Protein AF-A0A3A3HJC3-F1 (afdb_monomer_lite)

pLDDT: mean 83.66, std 11.56, range [50.66, 96.69]

Sequence (234 aa):
MRADAVLQACSNVISIAIGIFLGLALADISAGERDLWEWQTLIAGILAVAAAGITVFQMQRIDARQHERHGEVMALNLRADRLRIQRATVPAASDFRKWSQEMTARLKLYQDEKSDPDVFKPSFETMGNLSDKAGQINTLLLGKGLKAAEDLYGPELTQRLAEARSGWVNLNEQLNAAKSYLNVSGISSSDAEHAMDGCVLSIRPLIPLADIIAGALEALATEYRRTVGNPFAD

Secondary structure (DSSP, 8-state):
-HHHHHHHHHHHHHHHHHHHHHHHHHHHTT---THHHHHHHHHHHHHHHHHHHHHHHHHHHHHHHHHHHHHHHHHHHHHHHHHHHHHHHHHHHHHHHHHHHHHHHHHHHHHHHHH-TTS-SS-HHHHHHHHHHHHHHHHHHT-HHHHTTGGGS-HHHHHHHHHHHHHHHHHHHHHHHHHHHHHSTT--HHHHHHHHHHHHHHHTTHHHHHHHHHHHHHHHHHHHHHHHH-TT--

Radius of gyration: 36.91 Å; chains: 1; bounding box: 73×32×113 Å

Foldseek 3Di:
DVVVVVVVVVVVVVVVVVVVLVVVVVVVVVDPDDPVVVVNVVVVVVVVVVVVVVVVVVVVVVVVVVVVVVVVVVLVVLVVLLVLLCQQQVVLLVLLLVLLVVVVVLLVVQVVLVVDPPRQHCDPVSLVVVLVSLVVNLCSLPPPSNVSNLVVDDPVLNVLSVVLNVLSVVLNVLSVVLVVLVPDPPRDSVVNRVSVVVSSVSVVVNSVSSNVSSVSSVVSSVVSVVCSVCVPPD

Structure (mmCIF, N/CA/C/O backbone):
data_AF-A0A3A3HJC3-F1
#
_entry.id   AF-A0A3A3HJC3-F1
#
loop_
_atom_site.group_PDB
_atom_site.id
_atom_site.type_symbol
_atom_site.label_atom_id
_atom_site.label_alt_id
_atom_site.label_comp_id
_atom_site.label_asym_id
_atom_site.label_entity_id
_atom_site.label_seq_id
_atom_site.pdbx_PDB_ins_code
_atom_site.Cartn_x
_atom_site.Cartn_y
_atom_site.Cartn_z
_atom_site.occupancy
_atom_site.B_iso_or_equiv
_atom_site.auth_seq_id
_atom_site.auth_comp_id
_atom_site.auth_asym_id
_atom_site.auth_atom_id
_atom_site.pdbx_PDB_model_num
ATOM 1 N N . MET A 1 1 ? 5.031 6.855 -41.767 1.00 56.47 1 MET A N 1
ATOM 2 C CA . MET A 1 1 ? 5.030 7.414 -43.140 1.00 56.47 1 MET A CA 1
ATOM 3 C C . MET A 1 1 ? 6.419 7.565 -43.753 1.00 56.47 1 MET A C 1
ATOM 5 O O . MET A 1 1 ? 6.657 6.896 -44.742 1.00 56.47 1 MET A O 1
ATOM 9 N N . ARG A 1 2 ? 7.363 8.377 -43.237 1.00 60.75 2 ARG A N 1
ATOM 10 C CA . ARG A 1 2 ? 8.705 8.466 -43.875 1.00 60.75 2 ARG A CA 1
ATOM 11 C C . ARG A 1 2 ? 9.574 7.207 -43.708 1.00 60.75 2 ARG A C 1
ATOM 13 O O . ARG A 1 2 ? 10.366 6.917 -44.592 1.00 60.75 2 ARG A O 1
ATOM 20 N N . ALA A 1 3 ? 9.425 6.459 -42.612 1.00 59.53 3 ALA A N 1
ATOM 21 C CA . ALA A 1 3 ? 10.203 5.237 -42.372 1.00 59.53 3 ALA A CA 1
ATOM 22 C C . ALA A 1 3 ? 9.827 4.092 -43.332 1.00 59.53 3 ALA A C 1
ATOM 24 O O . ALA A 1 3 ? 10.707 3.399 -43.833 1.00 59.53 3 ALA A O 1
ATOM 25 N N . ASP A 1 4 ? 8.537 3.961 -43.645 1.00 69.31 4 ASP A N 1
ATOM 26 C CA . ASP A 1 4 ? 8.002 2.894 -44.500 1.00 69.31 4 ASP A CA 1
ATOM 27 C C . ASP A 1 4 ? 8.445 3.075 -45.960 1.00 69.31 4 ASP A C 1
ATOM 29 O O . ASP A 1 4 ? 8.869 2.125 -46.612 1.00 69.31 4 ASP A O 1
ATOM 33 N N . ALA A 1 5 ? 8.470 4.324 -46.439 1.00 74.25 5 ALA A N 1
ATOM 34 C CA . ALA A 1 5 ? 8.961 4.667 -47.773 1.00 74.25 5 ALA A CA 1
ATOM 35 C C . ALA A 1 5 ? 10.464 4.378 -47.952 1.00 74.25 5 ALA A C 1
ATOM 37 O O . ALA A 1 5 ? 10.893 3.958 -49.025 1.00 74.25 5 ALA A O 1
ATOM 38 N N . VAL A 1 6 ? 11.270 4.569 -46.899 1.00 69.75 6 VAL A N 1
ATOM 39 C CA . VAL A 1 6 ? 12.714 4.278 -46.933 1.00 69.75 6 VAL A CA 1
ATOM 40 C C . VAL A 1 6 ? 12.968 2.770 -46.940 1.00 69.75 6 VAL A C 1
ATOM 42 O O . VAL A 1 6 ? 13.792 2.301 -47.718 1.00 69.75 6 VAL A O 1
ATOM 45 N N . LEU A 1 7 ? 12.228 1.999 -46.139 1.00 69.00 7 LEU A N 1
ATOM 46 C CA . LEU A 1 7 ? 12.302 0.533 -46.138 1.00 69.00 7 LEU A CA 1
ATOM 47 C C . LEU A 1 7 ? 11.913 -0.062 -47.497 1.00 69.00 7 LEU A C 1
ATOM 49 O O . LEU A 1 7 ? 12.604 -0.945 -48.006 1.00 69.00 7 LEU A O 1
ATOM 53 N N . GLN A 1 8 ? 10.857 0.466 -48.115 1.00 75.25 8 GLN A N 1
ATOM 54 C CA . GLN A 1 8 ? 10.404 0.031 -49.434 1.00 75.25 8 GLN A CA 1
ATOM 55 C C . GLN A 1 8 ? 11.415 0.396 -50.534 1.00 75.25 8 GLN A C 1
ATOM 57 O O . GLN A 1 8 ? 11.699 -0.422 -51.406 1.00 75.25 8 GLN A O 1
ATOM 62 N N . ALA A 1 9 ? 12.042 1.574 -50.448 1.00 73.88 9 ALA A N 1
ATOM 63 C CA . ALA A 1 9 ? 13.129 1.956 -51.347 1.00 73.88 9 ALA A CA 1
ATOM 64 C C . ALA A 1 9 ? 14.357 1.037 -51.197 1.00 73.88 9 ALA A C 1
ATOM 66 O O . ALA 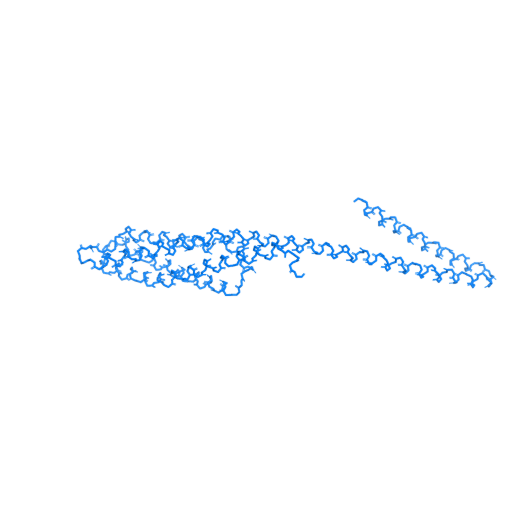A 1 9 ? 14.903 0.586 -52.201 1.00 73.88 9 ALA A O 1
ATOM 67 N N . CYS A 1 10 ? 14.760 0.694 -49.968 1.00 72.62 10 CYS A N 1
ATOM 68 C CA . CYS A 1 10 ? 15.871 -0.230 -49.725 1.00 72.62 10 CYS A CA 1
ATOM 69 C C . CYS A 1 10 ? 15.579 -1.648 -50.243 1.00 72.62 10 CYS A C 1
ATOM 71 O O . CYS A 1 10 ? 16.443 -2.248 -50.879 1.00 72.62 10 CYS A O 1
ATOM 73 N N . SER A 1 11 ? 14.366 -2.167 -50.031 1.00 77.81 11 SER A N 1
ATOM 74 C CA . SER A 1 11 ? 13.953 -3.483 -50.543 1.00 77.81 11 SER A CA 1
ATOM 75 C C . SER A 1 11 ? 13.968 -3.539 -52.076 1.00 77.81 11 SER A C 1
ATOM 77 O O . SER A 1 11 ? 14.470 -4.507 -52.654 1.00 77.81 11 SER A O 1
ATOM 79 N N . ASN A 1 12 ? 13.515 -2.470 -52.738 1.00 77.81 12 ASN A N 1
ATOM 80 C CA . ASN A 1 12 ? 13.563 -2.360 -54.195 1.00 77.81 12 ASN A CA 1
ATOM 81 C C . ASN A 1 12 ? 15.008 -2.323 -54.713 1.00 77.81 12 ASN A C 1
ATOM 83 O O . ASN A 1 12 ? 15.326 -3.025 -55.668 1.00 77.81 12 ASN A O 1
ATOM 87 N N . VAL A 1 13 ? 15.900 -1.570 -54.060 1.00 78.38 13 VAL A N 1
ATOM 88 C CA . VAL A 1 13 ? 17.321 -1.502 -54.445 1.00 78.38 13 VAL A CA 1
ATOM 89 C C . VAL A 1 13 ? 18.009 -2.860 -54.288 1.00 78.38 13 VAL A C 1
ATOM 91 O O . VAL A 1 13 ? 18.735 -3.272 -55.188 1.00 78.38 13 VAL A O 1
ATOM 94 N N . ILE A 1 14 ? 17.744 -3.589 -53.199 1.00 78.88 14 ILE A N 1
ATOM 95 C CA . ILE A 1 14 ? 18.306 -4.932 -52.981 1.00 78.88 14 ILE A CA 1
ATOM 96 C C . ILE A 1 14 ? 17.787 -5.917 -54.037 1.00 78.88 14 ILE A C 1
ATOM 98 O O . ILE A 1 14 ? 18.571 -6.670 -54.607 1.00 78.88 14 ILE A O 1
ATOM 102 N N . SER A 1 15 ? 16.490 -5.880 -54.351 1.00 74.94 15 SER A N 1
ATOM 103 C CA . SER A 1 15 ? 15.885 -6.768 -55.356 1.00 74.94 15 SER A CA 1
ATOM 104 C C . SER A 1 15 ? 16.426 -6.496 -56.763 1.00 74.94 15 SER A C 1
ATOM 106 O O . SER A 1 15 ? 16.713 -7.432 -57.506 1.00 74.94 15 SER A O 1
ATOM 108 N N . ILE A 1 16 ? 16.627 -5.220 -57.110 1.00 76.56 16 ILE A N 1
ATOM 109 C CA . ILE A 1 16 ? 17.250 -4.811 -58.375 1.00 76.56 16 ILE A CA 1
ATOM 110 C C . ILE A 1 16 ? 18.709 -5.268 -58.420 1.00 76.56 16 ILE A C 1
ATOM 112 O O . ILE A 1 16 ? 19.130 -5.830 -59.426 1.00 76.56 16 ILE A O 1
ATOM 116 N N . ALA A 1 17 ? 19.469 -5.088 -57.336 1.00 77.19 17 ALA A N 1
ATOM 117 C CA . ALA A 1 17 ? 20.854 -5.540 -57.269 1.00 77.19 17 ALA A CA 1
ATOM 118 C C . ALA A 1 17 ? 20.954 -7.061 -57.465 1.00 77.19 17 ALA A C 1
ATOM 120 O O . ALA A 1 17 ? 21.700 -7.509 -58.332 1.00 77.19 17 ALA A O 1
ATOM 121 N N . ILE A 1 18 ? 20.150 -7.849 -56.740 1.00 81.00 18 ILE A N 1
ATOM 122 C CA . ILE A 1 18 ? 20.095 -9.313 -56.892 1.00 81.00 18 ILE A CA 1
ATOM 123 C C . ILE A 1 18 ? 19.711 -9.698 -58.326 1.00 81.00 18 ILE A C 1
ATOM 125 O O . ILE A 1 18 ? 20.346 -10.575 -58.904 1.00 81.00 18 ILE A O 1
ATOM 129 N N . GLY A 1 19 ? 18.719 -9.028 -58.922 1.00 76.00 19 GLY A N 1
ATOM 130 C CA . GLY A 1 19 ? 18.299 -9.273 -60.303 1.00 76.00 19 GLY A CA 1
ATOM 131 C C . GLY A 1 19 ? 19.396 -8.987 -61.332 1.00 76.00 19 GLY A C 1
ATOM 132 O O . GLY A 1 19 ? 19.581 -9.775 -62.256 1.00 76.00 19 GLY A O 1
ATOM 133 N N . ILE A 1 20 ? 20.165 -7.909 -61.152 1.00 75.75 20 ILE A N 1
ATOM 134 C CA . ILE A 1 20 ? 21.305 -7.565 -62.017 1.00 75.75 20 ILE A CA 1
ATOM 135 C C . ILE A 1 20 ? 22.423 -8.602 -61.869 1.00 75.75 20 ILE A C 1
ATOM 137 O O . ILE A 1 20 ? 22.947 -9.070 -62.876 1.00 75.75 20 ILE A O 1
ATOM 141 N N . PHE A 1 21 ? 22.755 -9.014 -60.642 1.00 73.75 21 PHE A N 1
ATOM 142 C CA . PHE A 1 21 ? 23.770 -10.045 -60.407 1.00 73.75 21 PHE A CA 1
ATOM 143 C C . PHE A 1 21 ? 23.373 -11.404 -60.979 1.00 73.75 21 PHE A C 1
ATOM 145 O O . PHE A 1 21 ? 24.193 -12.059 -61.615 1.00 73.75 21 PHE A O 1
ATOM 152 N N . LEU A 1 22 ? 22.117 -11.816 -60.790 1.00 74.31 22 LEU A N 1
ATOM 153 C CA . LEU A 1 22 ? 21.605 -13.070 -61.333 1.00 74.31 22 LEU A CA 1
ATOM 154 C C . LEU A 1 22 ? 21.540 -13.024 -62.866 1.00 74.31 22 LEU A C 1
ATOM 156 O O . LEU A 1 22 ? 21.890 -13.997 -63.523 1.00 74.31 22 LEU A O 1
ATOM 160 N N . GLY A 1 23 ? 21.135 -11.885 -63.436 1.00 71.19 23 GLY A N 1
ATOM 161 C CA . GLY A 1 23 ? 21.093 -11.666 -64.880 1.00 71.19 23 GLY A CA 1
ATOM 162 C C . GLY A 1 23 ? 22.478 -11.705 -65.524 1.00 71.19 23 GLY A C 1
ATOM 163 O O . GLY A 1 23 ? 22.645 -12.354 -66.551 1.00 71.19 23 GLY A O 1
ATOM 164 N N . LEU A 1 24 ? 23.480 -11.082 -64.898 1.00 67.25 24 LEU A N 1
ATOM 165 C CA . LEU A 1 24 ? 24.871 -11.144 -65.353 1.00 67.25 24 LEU A CA 1
ATOM 166 C C . LEU A 1 24 ? 25.447 -12.559 -65.215 1.00 67.25 24 LEU A C 1
ATOM 168 O O . LEU A 1 24 ? 26.036 -13.057 -66.167 1.00 67.25 24 LEU A O 1
ATOM 172 N N . ALA A 1 25 ? 25.196 -13.244 -64.094 1.00 66.75 25 ALA A N 1
ATOM 173 C CA . ALA A 1 25 ? 25.640 -14.624 -63.890 1.00 66.75 25 ALA A CA 1
ATOM 174 C C . ALA A 1 25 ? 25.013 -15.611 -64.894 1.00 66.75 25 ALA A C 1
ATOM 176 O O . ALA A 1 25 ? 25.674 -16.548 -65.332 1.00 66.75 25 ALA A O 1
ATOM 177 N N . LEU A 1 26 ? 23.746 -15.410 -65.277 1.00 65.56 26 LEU A N 1
ATOM 178 C CA . LEU A 1 26 ? 23.061 -16.243 -66.273 1.00 65.56 26 LEU A CA 1
ATOM 179 C C . LEU A 1 26 ? 23.456 -15.897 -67.715 1.00 65.56 26 LEU A C 1
ATOM 181 O O . LEU A 1 26 ? 23.517 -16.797 -68.550 1.00 65.56 26 LEU A O 1
ATOM 185 N N . ALA A 1 27 ? 23.734 -14.625 -68.018 1.00 62.03 27 ALA A N 1
ATOM 186 C CA . ALA A 1 27 ? 24.219 -14.205 -69.333 1.00 62.03 27 ALA A CA 1
ATOM 187 C C . ALA A 1 27 ? 25.627 -14.758 -69.629 1.00 62.03 27 ALA A C 1
ATOM 189 O O . ALA A 1 27 ? 25.910 -15.133 -70.767 1.00 62.03 27 ALA A O 1
ATOM 190 N N . ASP A 1 28 ? 26.472 -14.894 -68.606 1.00 53.34 28 ASP A N 1
ATOM 191 C CA . ASP A 1 28 ? 27.848 -15.401 -68.707 1.00 53.34 28 ASP A CA 1
ATOM 192 C C . ASP A 1 28 ? 27.920 -16.906 -69.045 1.00 53.34 28 ASP A C 1
ATOM 194 O O . ASP A 1 28 ? 28.799 -17.338 -69.784 1.00 53.34 28 ASP A O 1
ATOM 198 N N . ILE A 1 29 ? 26.922 -17.708 -68.637 1.00 56.47 29 ILE A N 1
ATOM 199 C CA . ILE A 1 29 ? 26.811 -19.134 -69.027 1.00 56.47 29 ILE A CA 1
ATOM 200 C C . ILE A 1 29 ? 26.689 -19.299 -70.560 1.00 56.47 29 ILE A C 1
ATOM 202 O O . ILE A 1 29 ? 26.951 -20.379 -71.093 1.00 56.47 29 ILE A O 1
ATOM 206 N N . SER A 1 30 ? 26.322 -18.235 -71.286 1.00 57.69 30 SER A N 1
ATOM 207 C CA . SER A 1 30 ? 26.114 -18.260 -72.738 1.00 57.69 30 SER A CA 1
ATOM 208 C C . SER A 1 30 ? 27.291 -17.753 -73.591 1.00 57.69 30 SER A C 1
ATOM 210 O O . SER A 1 30 ? 27.237 -17.913 -74.811 1.00 57.69 30 SER A O 1
ATOM 212 N N . ALA A 1 31 ? 28.361 -17.197 -73.002 1.00 56.44 31 ALA A N 1
ATOM 213 C CA . ALA A 1 31 ? 29.474 -16.584 -73.744 1.00 56.44 31 ALA A CA 1
ATOM 214 C C . ALA A 1 31 ? 30.843 -17.204 -73.380 1.00 56.44 31 ALA A C 1
ATOM 216 O O . ALA A 1 31 ? 31.271 -17.202 -72.234 1.00 56.44 31 ALA A O 1
ATOM 217 N N . GLY A 1 32 ? 31.545 -17.764 -74.370 1.00 55.16 32 GLY A N 1
ATOM 218 C CA . GLY A 1 32 ? 32.735 -18.612 -74.190 1.00 55.16 32 GLY A CA 1
ATOM 219 C C . GLY A 1 32 ? 34.100 -17.913 -74.063 1.00 55.16 32 GLY A C 1
ATOM 220 O O . GLY A 1 32 ? 35.069 -18.442 -74.607 1.00 55.16 32 GLY A O 1
ATOM 221 N N . GLU A 1 33 ? 34.226 -16.777 -73.368 1.00 59.28 33 GLU A N 1
ATOM 222 C CA . GLU A 1 33 ? 35.503 -16.039 -73.236 1.00 59.28 33 GLU A CA 1
ATOM 223 C C . GLU A 1 33 ? 35.972 -15.911 -71.770 1.00 59.28 33 GLU A C 1
ATOM 225 O O . GLU A 1 33 ? 35.321 -15.291 -70.937 1.00 59.28 33 GLU A O 1
ATOM 230 N N . ARG A 1 34 ? 37.130 -16.510 -71.444 1.00 59.31 34 ARG A N 1
ATOM 231 C CA . ARG A 1 34 ? 37.651 -16.681 -70.067 1.00 59.31 34 ARG A CA 1
ATOM 232 C C . ARG A 1 34 ? 38.213 -15.410 -69.405 1.00 59.31 34 ARG A C 1
ATOM 234 O O . ARG A 1 34 ? 38.288 -15.377 -68.182 1.00 59.31 34 ARG A O 1
ATOM 241 N N . ASP A 1 35 ? 38.566 -14.374 -70.166 1.00 58.97 35 ASP A N 1
ATOM 242 C CA . ASP A 1 35 ? 39.243 -13.170 -69.634 1.00 58.97 35 ASP A CA 1
ATOM 243 C C . ASP A 1 35 ? 38.295 -12.170 -68.943 1.00 58.97 35 ASP A C 1
ATOM 245 O O . ASP A 1 35 ? 38.717 -11.378 -68.099 1.00 58.97 35 ASP A O 1
ATOM 249 N N . LEU A 1 36 ? 36.993 -12.209 -69.245 1.00 61.97 36 LEU A N 1
ATOM 250 C CA . LEU A 1 36 ? 35.987 -11.370 -68.573 1.00 61.97 36 LEU A CA 1
ATOM 251 C C . LEU A 1 36 ? 35.645 -11.882 -67.163 1.00 61.97 36 LEU A C 1
ATOM 253 O O . LEU A 1 36 ? 35.196 -11.112 -66.310 1.00 61.97 36 LEU A O 1
ATOM 257 N N . TRP A 1 37 ? 35.901 -13.163 -66.902 1.00 60.06 37 TRP A N 1
ATOM 258 C CA . TRP A 1 37 ? 35.510 -13.862 -65.679 1.00 60.06 37 TRP A CA 1
ATOM 259 C C . TRP A 1 37 ? 36.291 -13.394 -64.434 1.00 60.06 37 TRP A C 1
ATOM 261 O O . TRP A 1 37 ? 35.734 -13.259 -63.339 1.00 60.06 37 TRP A O 1
ATOM 271 N N . GLU A 1 38 ? 37.574 -13.063 -64.594 1.00 64.69 38 GLU A N 1
ATOM 272 C CA . GLU A 1 38 ? 38.429 -12.598 -63.489 1.00 64.69 38 GLU A CA 1
ATOM 273 C C . GLU A 1 38 ? 38.042 -11.192 -62.997 1.00 64.69 38 GLU A C 1
ATOM 275 O O . GLU A 1 38 ? 38.066 -10.911 -61.798 1.00 64.69 38 GLU A O 1
ATOM 280 N N . TRP A 1 39 ? 37.594 -10.312 -63.897 1.00 68.94 39 TRP A N 1
ATOM 281 C CA . TRP A 1 39 ? 37.136 -8.972 -63.518 1.00 68.94 39 TRP A CA 1
ATOM 282 C C . TRP A 1 39 ? 35.761 -8.987 -62.843 1.00 68.94 39 TRP A C 1
ATOM 284 O O . TRP A 1 39 ? 35.527 -8.230 -61.897 1.00 68.94 39 TRP A O 1
ATOM 294 N N . GLN A 1 40 ? 34.856 -9.865 -63.280 1.00 69.06 40 GLN A N 1
ATOM 295 C CA . GLN A 1 40 ? 33.521 -9.994 -62.690 1.00 69.06 40 GLN A CA 1
ATOM 296 C C . GLN A 1 40 ? 33.572 -10.480 -61.236 1.00 69.06 40 GLN A C 1
ATOM 298 O O . GLN A 1 40 ? 32.889 -9.925 -60.372 1.00 69.06 40 GLN A O 1
ATOM 303 N N . THR A 1 41 ? 34.406 -11.481 -60.943 1.00 73.00 41 THR A N 1
ATOM 304 C CA . THR A 1 41 ? 34.560 -12.020 -59.582 1.00 73.00 41 THR A CA 1
ATOM 305 C C . THR A 1 41 ? 35.138 -10.983 -58.613 1.00 73.00 41 THR A C 1
ATOM 307 O O . THR A 1 41 ? 34.693 -10.896 -57.466 1.00 73.00 41 THR A O 1
ATOM 310 N N . LEU A 1 42 ? 36.042 -10.117 -59.082 1.00 73.06 42 LEU A N 1
ATOM 311 C CA . LEU A 1 42 ? 36.589 -9.009 -58.296 1.00 73.06 42 LEU A CA 1
ATOM 312 C C . LEU A 1 42 ? 35.536 -7.930 -57.992 1.00 73.06 42 LEU A C 1
ATOM 314 O O . LEU A 1 42 ? 35.412 -7.487 -56.847 1.00 73.06 42 LEU A O 1
ATOM 318 N N . ILE A 1 43 ? 34.728 -7.548 -58.985 1.00 72.62 43 ILE A N 1
ATOM 319 C CA . ILE A 1 43 ? 33.629 -6.587 -58.800 1.00 72.62 43 ILE A CA 1
ATOM 320 C C . ILE A 1 43 ? 32.571 -7.152 -57.842 1.00 72.62 43 ILE A C 1
ATOM 322 O O . ILE A 1 43 ? 32.110 -6.442 -56.945 1.00 72.62 43 ILE A O 1
ATOM 326 N N . ALA A 1 44 ? 32.225 -8.436 -57.974 1.00 76.94 44 ALA A N 1
ATOM 327 C CA . ALA A 1 44 ? 31.304 -9.113 -57.066 1.00 76.94 44 ALA A CA 1
ATOM 328 C C . ALA A 1 44 ? 31.828 -9.122 -55.619 1.00 76.94 44 ALA A C 1
ATOM 330 O O . ALA A 1 44 ? 31.070 -8.831 -54.692 1.00 76.94 44 ALA A O 1
ATOM 331 N N . GLY A 1 45 ? 33.127 -9.368 -55.421 1.00 70.56 45 GLY A N 1
ATOM 332 C CA . GLY A 1 45 ? 33.772 -9.296 -54.108 1.00 70.56 45 GLY A CA 1
ATOM 333 C C . GLY A 1 45 ? 33.698 -7.901 -53.477 1.00 70.56 45 GLY A C 1
ATOM 334 O O . GLY A 1 45 ? 33.313 -7.769 -52.314 1.00 70.56 45 GLY A O 1
ATOM 335 N N . ILE A 1 46 ? 33.988 -6.845 -54.245 1.00 75.69 46 ILE A N 1
ATOM 336 C CA . ILE A 1 46 ? 33.896 -5.452 -53.768 1.00 75.69 46 ILE A CA 1
ATOM 337 C C . ILE A 1 46 ? 32.455 -5.100 -53.380 1.00 75.69 46 ILE A C 1
ATOM 339 O O . ILE A 1 46 ? 32.222 -4.502 -52.326 1.00 75.69 46 ILE A O 1
ATOM 343 N N . LEU A 1 47 ? 31.477 -5.497 -54.196 1.00 78.94 47 LEU A N 1
ATOM 344 C CA . LEU A 1 47 ? 30.066 -5.235 -53.921 1.00 78.94 47 LEU A CA 1
ATOM 345 C C . LEU A 1 47 ? 29.559 -6.015 -52.701 1.00 78.94 47 LEU A C 1
ATOM 347 O O . LEU A 1 47 ? 28.780 -5.467 -51.920 1.00 78.94 47 LEU A O 1
ATOM 351 N N . ALA A 1 48 ? 30.044 -7.237 -52.474 1.00 78.88 48 ALA A N 1
ATOM 352 C CA . ALA A 1 48 ? 29.736 -8.004 -51.269 1.00 78.88 48 ALA A CA 1
ATOM 353 C C . ALA A 1 48 ? 30.256 -7.313 -49.994 1.00 78.88 48 ALA A C 1
ATOM 355 O O . ALA A 1 48 ? 29.513 -7.178 -49.020 1.00 78.88 48 ALA A O 1
ATOM 356 N N . VAL A 1 49 ? 31.495 -6.805 -50.008 1.00 79.00 49 VAL A N 1
ATOM 357 C CA . VAL A 1 49 ? 32.067 -6.051 -48.875 1.00 79.00 49 VAL A CA 1
ATOM 358 C C . VAL A 1 49 ? 31.302 -4.745 -48.639 1.00 79.00 49 VAL A C 1
ATOM 360 O O . VAL A 1 49 ? 30.986 -4.416 -47.494 1.00 79.00 49 VAL A O 1
ATOM 363 N N . ALA A 1 50 ? 30.937 -4.024 -49.703 1.00 77.12 50 ALA A N 1
ATOM 364 C CA . ALA A 1 50 ? 30.135 -2.807 -49.599 1.00 77.12 50 ALA A CA 1
ATOM 365 C C . ALA A 1 50 ? 28.741 -3.082 -49.000 1.00 77.12 50 ALA A C 1
ATOM 367 O O . ALA A 1 50 ? 28.298 -2.360 -48.104 1.00 77.12 50 ALA A O 1
ATOM 368 N N . ALA A 1 51 ? 28.070 -4.152 -49.435 1.00 81.94 51 ALA A N 1
ATOM 369 C CA . ALA A 1 51 ? 26.778 -4.571 -48.894 1.00 81.94 51 ALA A CA 1
ATOM 370 C C . ALA A 1 51 ? 26.864 -4.961 -47.409 1.00 81.94 51 ALA A C 1
ATOM 372 O O . ALA A 1 51 ? 26.013 -4.554 -46.610 1.00 81.94 51 ALA A O 1
ATOM 373 N N . ALA A 1 52 ? 27.912 -5.688 -47.013 1.00 79.94 52 ALA A N 1
ATOM 374 C CA . ALA A 1 52 ? 28.169 -6.009 -45.612 1.00 79.94 52 ALA A CA 1
ATOM 375 C C . ALA A 1 52 ? 28.392 -4.736 -44.775 1.00 79.94 52 ALA A C 1
ATOM 377 O O . ALA A 1 52 ? 27.783 -4.583 -43.717 1.00 79.94 52 ALA A O 1
ATOM 378 N N . GLY A 1 53 ? 29.179 -3.778 -45.279 1.00 85.81 53 GLY A N 1
ATOM 379 C CA . GLY A 1 53 ? 29.416 -2.492 -44.615 1.00 85.81 53 GLY A CA 1
ATOM 380 C C . GLY A 1 53 ? 28.137 -1.673 -44.409 1.00 85.81 53 GLY A C 1
ATOM 381 O O . GLY A 1 53 ? 27.895 -1.166 -43.312 1.00 85.81 53 GLY A O 1
ATOM 382 N N . ILE A 1 54 ? 27.271 -1.602 -45.426 1.00 84.50 54 ILE A N 1
ATOM 383 C CA . ILE A 1 54 ? 25.958 -0.942 -45.321 1.00 84.50 54 ILE A CA 1
ATOM 384 C C . ILE A 1 54 ? 25.090 -1.634 -44.267 1.00 84.50 54 ILE A C 1
ATOM 386 O O . ILE A 1 54 ? 24.432 -0.959 -43.476 1.00 84.50 54 ILE A O 1
ATOM 390 N N . THR A 1 55 ? 25.107 -2.966 -44.232 1.00 89.12 55 THR A N 1
ATOM 391 C CA . THR A 1 55 ? 24.328 -3.753 -43.269 1.00 89.12 55 THR A CA 1
ATOM 392 C C . THR A 1 55 ? 24.779 -3.475 -41.836 1.00 89.12 55 THR A C 1
ATOM 394 O O . THR A 1 55 ? 23.942 -3.186 -40.985 1.00 89.12 55 THR A O 1
ATOM 397 N N . VAL A 1 56 ? 26.091 -3.466 -41.574 1.00 88.75 56 VAL A N 1
ATOM 398 C CA . VAL A 1 56 ? 26.646 -3.144 -40.248 1.00 88.75 56 VAL A CA 1
ATOM 399 C C . VAL A 1 56 ? 26.268 -1.724 -39.821 1.00 88.75 56 VAL A C 1
ATOM 401 O O . VAL A 1 56 ? 25.813 -1.522 -38.696 1.00 88.75 56 VAL A O 1
ATOM 404 N N . PHE A 1 57 ? 26.376 -0.741 -40.719 1.00 84.75 57 PHE A N 1
ATOM 405 C CA . PHE A 1 57 ? 25.980 0.638 -40.418 1.00 84.75 57 PHE A CA 1
ATOM 406 C C . PHE A 1 57 ? 24.475 0.763 -40.122 1.00 84.75 57 PHE A C 1
ATOM 408 O O . PHE A 1 57 ? 24.062 1.500 -39.223 1.00 84.75 57 PHE A O 1
ATOM 415 N N . GLN A 1 58 ? 23.635 0.027 -40.856 1.00 87.69 58 GLN A N 1
ATOM 416 C CA . GLN A 1 58 ? 22.196 -0.018 -40.597 1.00 87.69 58 GLN A CA 1
ATOM 417 C C . GLN A 1 58 ? 21.876 -0.678 -39.253 1.00 87.69 58 GLN A C 1
ATOM 419 O O . GLN A 1 58 ? 21.050 -0.134 -38.520 1.00 87.69 58 GLN A O 1
ATOM 424 N N . MET A 1 59 ? 22.544 -1.784 -38.906 1.00 82.19 59 MET A N 1
ATOM 425 C CA . MET A 1 59 ? 22.390 -2.448 -37.607 1.00 82.19 59 MET A CA 1
ATOM 426 C C . MET A 1 59 ? 22.744 -1.500 -36.460 1.00 82.19 59 MET A C 1
ATOM 428 O O . MET A 1 59 ? 21.899 -1.260 -35.606 1.00 82.19 59 MET A O 1
ATOM 432 N N . GLN A 1 60 ? 23.902 -0.833 -36.512 1.00 89.62 60 GLN A N 1
ATOM 433 C CA . GLN A 1 60 ? 24.310 0.139 -35.486 1.00 89.62 60 GLN A CA 1
ATOM 434 C C . GLN A 1 60 ? 23.270 1.251 -35.279 1.00 89.62 60 GLN A C 1
ATOM 436 O O . GLN A 1 60 ? 22.961 1.640 -34.151 1.00 89.62 60 GLN A O 1
ATOM 441 N N . ARG A 1 61 ? 22.687 1.759 -36.371 1.00 88.38 61 ARG A N 1
ATOM 442 C CA . ARG A 1 61 ? 21.647 2.793 -36.307 1.00 88.38 61 ARG A CA 1
ATOM 443 C C . ARG A 1 61 ? 20.324 2.273 -35.738 1.00 88.38 61 ARG A C 1
ATOM 445 O O . ARG A 1 61 ? 19.592 3.039 -35.108 1.00 88.38 61 ARG A O 1
ATOM 452 N N . ILE A 1 62 ? 19.977 1.018 -36.012 1.00 88.06 62 ILE A N 1
ATOM 453 C CA . ILE A 1 62 ? 18.777 0.373 -35.471 1.00 88.06 62 ILE A CA 1
ATOM 454 C C . ILE A 1 62 ? 18.960 0.125 -33.975 1.00 88.06 62 ILE A C 1
ATOM 456 O O . ILE A 1 62 ? 18.074 0.505 -33.213 1.00 88.06 62 ILE A O 1
ATOM 460 N N . ASP A 1 63 ? 20.108 -0.405 -33.560 1.00 89.44 63 ASP A N 1
ATOM 461 C CA . ASP A 1 63 ? 20.416 -0.709 -32.161 1.00 89.44 63 ASP A CA 1
ATOM 462 C C . ASP A 1 63 ? 20.374 0.553 -31.293 1.00 89.44 63 ASP A C 1
ATOM 464 O O . ASP A 1 63 ? 19.721 0.562 -30.249 1.00 89.44 63 ASP A O 1
ATOM 468 N N . ALA A 1 64 ? 20.954 1.664 -31.767 1.00 87.31 64 ALA A N 1
ATOM 469 C CA . ALA A 1 64 ? 20.889 2.950 -31.066 1.00 87.31 64 ALA A CA 1
ATOM 470 C C . ALA A 1 64 ? 19.438 3.411 -30.826 1.00 87.31 64 ALA A C 1
ATOM 472 O O . ALA A 1 64 ? 19.063 3.772 -29.712 1.00 87.31 64 ALA A O 1
ATOM 473 N N . ARG A 1 65 ? 18.579 3.320 -31.850 1.00 89.31 65 ARG A N 1
ATOM 474 C CA . ARG A 1 65 ? 17.155 3.684 -31.734 1.00 89.31 65 ARG A CA 1
ATOM 475 C C . ARG A 1 65 ? 16.353 2.713 -30.876 1.00 89.31 65 ARG A C 1
ATOM 477 O O . ARG A 1 65 ? 15.382 3.117 -30.240 1.00 89.31 65 ARG A O 1
ATOM 484 N N . GLN A 1 66 ? 16.692 1.426 -30.904 1.00 86.44 66 GLN A N 1
ATOM 485 C CA . GLN A 1 66 ? 16.068 0.442 -30.024 1.00 86.44 66 GLN A CA 1
ATOM 486 C C . GLN A 1 66 ? 16.404 0.747 -28.565 1.00 86.44 66 GLN A C 1
ATOM 488 O O . GLN A 1 66 ? 15.510 0.674 -27.725 1.00 86.44 66 GLN A O 1
ATOM 493 N N . HIS A 1 67 ? 17.638 1.169 -28.283 1.00 85.44 67 HIS A N 1
ATOM 494 C CA . HIS A 1 67 ? 18.054 1.578 -26.947 1.00 85.44 67 HIS A CA 1
ATOM 495 C C . HIS A 1 67 ? 17.310 2.835 -26.465 1.00 85.44 67 HIS A C 1
ATOM 497 O O . HIS A 1 67 ? 16.772 2.835 -25.359 1.00 85.44 67 HIS A O 1
ATOM 503 N N . GLU A 1 68 ? 17.172 3.858 -27.320 1.00 88.56 68 GLU A N 1
ATOM 504 C CA . GLU A 1 68 ? 16.372 5.062 -27.028 1.00 88.56 68 GLU A CA 1
ATOM 505 C C . GLU A 1 68 ? 14.919 4.707 -26.672 1.00 88.56 68 GLU A C 1
ATOM 507 O O . GLU A 1 68 ? 14.417 5.090 -25.616 1.00 88.56 68 GLU A O 1
ATOM 512 N N . ARG A 1 69 ? 14.254 3.897 -27.508 1.00 84.06 69 ARG A N 1
ATOM 513 C CA . ARG A 1 69 ? 12.872 3.451 -27.256 1.00 84.06 69 ARG A CA 1
ATOM 514 C C . ARG A 1 69 ? 12.749 2.602 -26.001 1.00 84.06 69 ARG A C 1
ATOM 516 O O . ARG A 1 69 ? 11.738 2.685 -25.310 1.00 84.06 69 ARG A O 1
ATOM 523 N N . HIS A 1 70 ? 13.742 1.765 -25.719 1.00 87.50 70 HIS A N 1
ATOM 524 C CA . HIS A 1 70 ? 13.750 0.962 -24.505 1.00 87.50 70 HIS A CA 1
ATOM 525 C C . HIS A 1 70 ? 13.776 1.860 -23.262 1.00 87.50 70 HIS A C 1
ATOM 527 O O . HIS A 1 70 ? 12.971 1.657 -22.352 1.00 87.50 70 HIS A O 1
ATOM 533 N N . GLY A 1 71 ? 14.609 2.906 -23.272 1.00 84.19 71 GLY A N 1
ATOM 534 C CA . GLY A 1 71 ? 14.633 3.927 -22.225 1.00 84.19 71 GLY A CA 1
ATOM 535 C C . GLY A 1 71 ? 13.300 4.669 -22.087 1.00 84.19 71 GLY A C 1
ATOM 536 O O . GLY A 1 71 ? 12.789 4.812 -20.977 1.00 84.19 71 GLY A O 1
ATOM 537 N N . GLU A 1 72 ? 12.684 5.077 -23.201 1.00 86.75 72 GLU A N 1
ATOM 538 C CA . GLU A 1 72 ? 11.366 5.733 -23.196 1.00 86.75 72 GLU A CA 1
ATOM 539 C C . GLU A 1 72 ? 10.270 4.839 -22.593 1.00 86.75 72 GLU A C 1
ATOM 541 O O . GLU A 1 72 ? 9.495 5.287 -21.746 1.00 86.75 72 GLU A O 1
ATOM 546 N N . VAL A 1 73 ? 10.214 3.563 -22.989 1.00 89.06 73 VAL A N 1
ATOM 547 C CA . VAL A 1 73 ? 9.239 2.594 -22.464 1.00 89.06 73 VAL A CA 1
ATOM 548 C C . VAL A 1 73 ? 9.469 2.343 -20.975 1.00 89.06 73 VAL A C 1
ATOM 550 O O . VAL A 1 73 ? 8.510 2.332 -20.202 1.00 89.06 73 VAL A O 1
ATOM 553 N N . MET A 1 74 ? 10.725 2.199 -20.548 1.00 86.56 74 MET A N 1
ATOM 554 C CA . MET A 1 74 ? 11.065 2.036 -19.136 1.00 86.56 74 MET A CA 1
ATOM 555 C C . MET A 1 74 ? 10.641 3.262 -18.316 1.00 86.56 74 MET A C 1
ATOM 557 O O . MET A 1 74 ? 9.998 3.111 -17.278 1.00 86.56 74 MET A O 1
ATOM 561 N N . ALA A 1 75 ? 10.904 4.476 -18.807 1.00 84.62 75 ALA A N 1
ATOM 562 C CA . ALA A 1 75 ? 10.494 5.715 -18.148 1.00 84.62 75 ALA A CA 1
ATOM 563 C C . ALA A 1 75 ? 8.963 5.844 -18.037 1.00 84.62 75 ALA A C 1
ATOM 565 O O . ALA A 1 75 ? 8.444 6.286 -17.006 1.00 84.62 75 ALA A O 1
ATOM 566 N N . LEU A 1 76 ? 8.223 5.436 -19.073 1.00 88.12 76 LEU A N 1
ATOM 567 C CA . LEU A 1 76 ? 6.759 5.409 -19.050 1.00 88.12 76 LEU A CA 1
ATOM 568 C C . LEU A 1 76 ? 6.219 4.406 -18.025 1.00 88.12 76 LEU A C 1
ATOM 570 O O . LEU A 1 76 ? 5.309 4.757 -17.270 1.00 88.12 76 LEU A O 1
ATOM 574 N N . ASN A 1 77 ? 6.800 3.206 -17.956 1.00 86.88 77 ASN A N 1
ATOM 575 C CA . ASN A 1 77 ? 6.421 2.189 -16.973 1.00 86.88 77 ASN A CA 1
ATOM 576 C C . ASN A 1 77 ? 6.675 2.681 -15.540 1.00 86.88 77 ASN A C 1
ATOM 578 O O . ASN A 1 77 ? 5.750 2.694 -14.729 1.00 86.88 77 ASN A O 1
ATOM 582 N N . LEU A 1 78 ? 7.862 3.231 -15.259 1.00 90.19 78 LEU A N 1
ATOM 583 C CA . LEU A 1 78 ? 8.191 3.803 -13.945 1.00 90.19 78 LEU A CA 1
ATOM 584 C C . LEU A 1 78 ? 7.239 4.939 -13.545 1.00 90.19 78 LEU A C 1
ATOM 586 O O . LEU A 1 78 ? 6.842 5.062 -12.383 1.00 90.19 78 LEU A O 1
ATOM 590 N N . ARG A 1 79 ? 6.825 5.776 -14.505 1.00 91.31 79 ARG A N 1
ATOM 591 C CA . ARG A 1 79 ? 5.835 6.831 -14.258 1.00 91.31 79 ARG A CA 1
ATOM 592 C C . ARG A 1 79 ? 4.458 6.254 -13.930 1.00 91.31 79 ARG A C 1
ATOM 594 O O . ARG A 1 79 ? 3.781 6.791 -13.050 1.00 91.31 79 ARG A O 1
ATOM 601 N N . ALA A 1 80 ? 4.030 5.208 -14.633 1.00 92.69 80 ALA A N 1
ATOM 602 C CA . ALA A 1 80 ? 2.762 4.539 -14.367 1.00 92.69 80 ALA A CA 1
ATOM 603 C C . ALA A 1 80 ? 2.755 3.911 -12.965 1.00 92.69 80 ALA A C 1
ATOM 605 O O . ALA A 1 80 ? 1.824 4.162 -12.195 1.00 92.69 80 ALA A O 1
ATOM 606 N N . ASP A 1 81 ? 3.823 3.206 -12.595 1.00 94.31 81 ASP A N 1
ATOM 607 C CA . ASP A 1 81 ? 3.974 2.587 -11.275 1.00 94.31 81 ASP A CA 1
ATOM 608 C C . ASP A 1 81 ? 4.025 3.628 -10.156 1.00 94.31 81 ASP A C 1
ATOM 610 O O . ASP A 1 81 ? 3.315 3.508 -9.156 1.00 94.31 81 ASP A O 1
ATOM 614 N N . ARG A 1 82 ? 4.733 4.745 -10.368 1.00 92.12 82 ARG A N 1
ATOM 615 C CA . ARG A 1 82 ? 4.710 5.885 -9.442 1.00 92.12 82 ARG A CA 1
ATOM 616 C C . ARG A 1 82 ? 3.293 6.406 -9.206 1.00 92.12 82 ARG A C 1
ATOM 618 O O . ARG A 1 82 ? 2.923 6.680 -8.066 1.00 92.12 82 ARG A O 1
ATOM 625 N N . LEU A 1 83 ? 2.501 6.581 -10.265 1.00 93.25 83 LEU A N 1
ATOM 626 C CA . LEU A 1 83 ? 1.123 7.058 -10.131 1.00 93.25 83 LEU A CA 1
ATOM 627 C C . LEU A 1 83 ? 0.233 6.029 -9.423 1.00 93.25 83 LEU A C 1
ATOM 629 O O . LEU A 1 83 ? -0.627 6.433 -8.637 1.00 93.25 83 LEU A O 1
ATOM 633 N N . ARG A 1 84 ? 0.439 4.727 -9.664 1.00 94.88 84 ARG A N 1
ATOM 634 C CA . ARG A 1 84 ? -0.259 3.642 -8.951 1.00 94.88 84 ARG A CA 1
ATOM 635 C C . ARG A 1 84 ? 0.037 3.706 -7.457 1.00 94.88 84 ARG A C 1
ATOM 637 O O . ARG A 1 84 ? -0.902 3.791 -6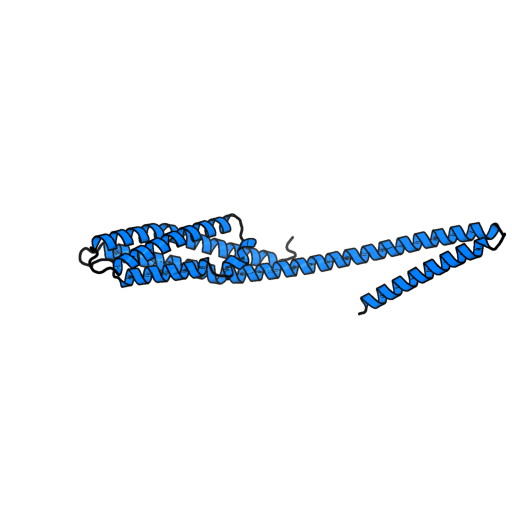.668 1.00 94.88 84 ARG A O 1
ATOM 644 N N . ILE A 1 85 ? 1.313 3.782 -7.079 1.00 95.06 85 ILE A N 1
ATOM 645 C CA . ILE A 1 85 ? 1.730 3.890 -5.676 1.00 95.06 85 ILE A CA 1
ATOM 646 C C . ILE A 1 85 ? 1.193 5.164 -5.054 1.00 95.06 85 ILE A C 1
ATOM 648 O O . ILE A 1 85 ? 0.567 5.091 -4.010 1.00 95.06 85 ILE A O 1
ATOM 652 N N . GLN A 1 86 ? 1.357 6.322 -5.692 1.00 93.25 86 GLN A N 1
ATOM 653 C CA . GLN A 1 86 ? 0.903 7.590 -5.122 1.00 93.25 86 GLN A CA 1
ATOM 654 C C . GLN A 1 86 ? -0.609 7.601 -4.853 1.00 93.25 86 GLN A C 1
ATOM 656 O O . GLN A 1 86 ? -1.046 8.115 -3.825 1.00 93.25 86 GLN A O 1
ATOM 661 N N . ARG A 1 87 ? -1.414 7.023 -5.754 1.00 93.38 87 ARG A N 1
ATOM 662 C CA . ARG A 1 87 ? -2.865 6.885 -5.552 1.00 93.38 87 ARG A CA 1
ATOM 663 C C . ARG A 1 87 ? -3.206 5.893 -4.442 1.00 93.38 87 ARG A C 1
ATOM 665 O O . ARG A 1 87 ? -4.196 6.102 -3.751 1.00 93.38 87 ARG A O 1
ATOM 672 N N . ALA A 1 88 ? -2.414 4.834 -4.286 1.00 94.12 88 ALA A N 1
ATOM 673 C CA . ALA A 1 88 ? -2.617 3.822 -3.258 1.00 94.12 88 ALA A CA 1
ATOM 674 C C . ALA A 1 88 ? -2.189 4.303 -1.862 1.00 94.12 88 ALA A C 1
ATOM 676 O O . ALA A 1 88 ? -2.898 4.056 -0.895 1.00 94.12 88 ALA A O 1
ATOM 677 N N . THR A 1 89 ? -1.051 4.991 -1.748 1.00 92.19 89 THR A N 1
ATOM 678 C CA . THR A 1 89 ? -0.391 5.286 -0.468 1.00 92.19 89 THR A CA 1
ATOM 679 C C . THR A 1 89 ? -0.856 6.587 0.169 1.00 92.19 89 THR A C 1
ATOM 681 O O . THR A 1 89 ? -1.078 6.611 1.374 1.00 92.19 89 THR A O 1
ATOM 684 N N . VAL A 1 90 ? -1.018 7.667 -0.604 1.00 90.25 90 VAL A N 1
ATOM 685 C CA . VAL A 1 90 ? -1.265 9.012 -0.051 1.00 90.25 90 VAL A CA 1
ATOM 686 C C . VAL A 1 90 ? -2.560 9.093 0.768 1.00 90.25 90 VAL A C 1
ATOM 688 O O . VAL A 1 90 ? -2.480 9.512 1.923 1.00 90.25 90 VAL A O 1
ATOM 691 N N . PRO A 1 91 ? -3.739 8.702 0.242 1.00 93.81 91 PRO A N 1
ATOM 692 C CA . PRO A 1 91 ? -4.953 8.713 1.053 1.00 93.81 91 PRO A CA 1
ATOM 693 C C . PRO A 1 91 ? -4.876 7.662 2.166 1.00 93.81 91 PRO A C 1
ATOM 695 O O . PRO A 1 91 ? -5.075 7.996 3.333 1.00 93.81 91 PRO A O 1
ATOM 698 N N . ALA A 1 92 ? -4.469 6.433 1.826 1.00 94.38 92 ALA A N 1
ATOM 699 C CA . ALA A 1 92 ? -4.482 5.305 2.751 1.00 94.38 92 ALA A CA 1
ATOM 700 C C . ALA A 1 92 ? -3.617 5.543 3.994 1.00 94.38 92 ALA A C 1
ATOM 702 O O . ALA A 1 92 ? -4.080 5.297 5.101 1.00 94.38 92 ALA A O 1
ATOM 703 N N . ALA A 1 93 ? -2.395 6.063 3.846 1.00 95.62 93 ALA A N 1
ATOM 704 C CA . ALA A 1 93 ? -1.525 6.343 4.987 1.00 95.62 93 ALA A CA 1
ATOM 705 C C . ALA A 1 93 ? -2.141 7.375 5.942 1.00 95.62 93 ALA A C 1
ATOM 707 O O . ALA A 1 93 ? -2.116 7.196 7.161 1.00 95.62 93 AL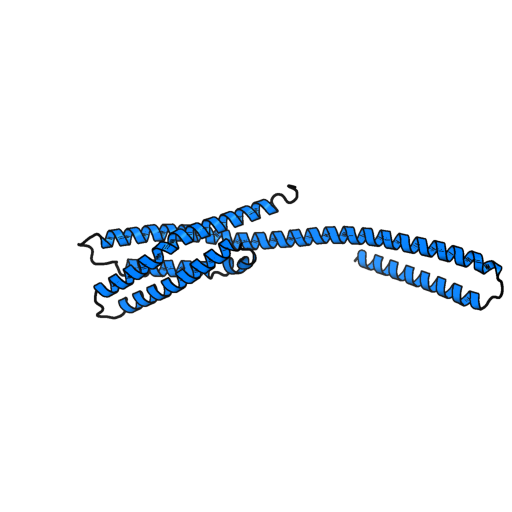A A O 1
ATOM 708 N N . SER A 1 94 ? -2.741 8.435 5.391 1.00 95.50 94 SER A N 1
ATOM 709 C CA . SER A 1 94 ? -3.427 9.444 6.199 1.00 95.50 94 SER A CA 1
ATOM 710 C C . SER A 1 94 ? -4.654 8.870 6.912 1.00 95.50 94 SER A C 1
ATOM 712 O O . SER A 1 94 ? -4.898 9.203 8.072 1.00 95.50 94 SER A O 1
ATOM 714 N N . ASP A 1 95 ? -5.384 7.970 6.253 1.00 95.06 95 ASP A N 1
ATOM 715 C CA . ASP A 1 95 ? -6.575 7.336 6.807 1.00 95.06 95 ASP A CA 1
ATOM 716 C C . ASP A 1 95 ? -6.218 6.318 7.899 1.00 95.06 95 ASP A C 1
ATOM 718 O O . ASP A 1 95 ? -6.865 6.311 8.944 1.00 95.06 95 ASP A O 1
ATOM 722 N N . PHE A 1 96 ? -5.142 5.537 7.732 1.00 95.12 96 PHE A N 1
ATOM 723 C CA . PHE A 1 96 ? -4.620 4.641 8.772 1.00 95.12 96 PHE A CA 1
ATOM 724 C C . PHE A 1 96 ? -4.214 5.402 10.037 1.00 95.12 96 PHE A C 1
ATOM 726 O O . PHE A 1 96 ? -4.568 4.980 11.136 1.00 95.12 96 PHE A O 1
ATOM 733 N N . ARG A 1 97 ? -3.530 6.546 9.900 1.00 96.38 97 ARG A N 1
ATOM 734 C CA . ARG A 1 97 ? -3.153 7.389 11.049 1.00 96.38 97 ARG A CA 1
ATOM 735 C C . ARG A 1 97 ? -4.356 7.985 11.755 1.00 96.38 97 ARG A C 1
ATOM 737 O O . ARG A 1 97 ? -4.442 7.917 12.977 1.00 96.38 97 ARG A O 1
ATOM 744 N N . LYS A 1 98 ? -5.289 8.569 10.996 1.00 95.38 98 LYS A N 1
ATOM 745 C CA . LYS A 1 98 ? -6.534 9.109 11.563 1.00 95.38 98 LYS A CA 1
ATOM 746 C C . LYS A 1 98 ? -7.281 8.024 12.322 1.00 95.38 98 LYS A C 1
ATOM 748 O O . LYS A 1 98 ? -7.684 8.240 13.457 1.00 95.38 98 LYS A O 1
ATOM 753 N N . TRP A 1 99 ? -7.401 6.848 11.717 1.00 94.31 99 TRP A N 1
ATOM 754 C CA . TRP A 1 99 ? -8.035 5.702 12.339 1.00 94.31 99 TRP A CA 1
ATOM 755 C C . TRP A 1 99 ? -7.306 5.277 13.627 1.00 94.31 99 TRP A C 1
ATOM 757 O O . TRP A 1 99 ? -7.957 5.149 14.659 1.00 94.31 99 TRP A O 1
ATOM 767 N N . SER A 1 100 ? -5.972 5.150 13.618 1.00 95.50 100 SER A N 1
ATOM 768 C CA . SER A 1 100 ? -5.181 4.809 14.814 1.00 95.50 100 SER A CA 1
ATOM 769 C C . SER A 1 100 ? -5.400 5.812 15.957 1.00 95.50 100 SER A C 1
ATOM 771 O O . SER A 1 100 ? -5.663 5.427 17.102 1.00 95.50 100 SER A O 1
ATOM 773 N N . GLN A 1 101 ? -5.382 7.111 15.642 1.00 95.94 101 GLN A N 1
ATOM 774 C CA . GLN A 1 101 ? -5.614 8.192 16.605 1.00 95.94 101 GLN A CA 1
ATOM 775 C C . GLN A 1 101 ? -7.034 8.160 17.180 1.00 95.94 101 GLN A C 1
ATOM 777 O O . GLN A 1 101 ? -7.210 8.192 18.400 1.00 95.94 101 GLN A O 1
ATOM 782 N N . GLU A 1 102 ? -8.048 8.058 16.316 1.00 93.75 102 GLU A N 1
ATOM 783 C CA . GLU A 1 102 ? -9.454 7.967 16.719 1.00 93.75 102 GLU A CA 1
ATOM 784 C C . GLU A 1 102 ? -9.703 6.741 17.603 1.00 93.75 102 GLU A C 1
ATOM 786 O O . GLU A 1 102 ? -10.411 6.819 18.608 1.00 93.75 102 GLU A O 1
ATOM 791 N N . MET A 1 103 ? -9.096 5.610 17.259 1.00 92.12 103 MET A N 1
ATOM 792 C CA . MET A 1 103 ? -9.236 4.371 18.008 1.00 92.12 103 MET A CA 1
ATOM 793 C C . MET A 1 103 ? -8.528 4.403 19.349 1.00 92.12 103 MET A C 1
ATOM 795 O O . MET A 1 103 ? -9.086 3.928 20.335 1.00 92.12 103 MET A O 1
ATOM 799 N N . THR A 1 104 ? -7.348 5.010 19.418 1.00 94.69 104 THR A N 1
ATOM 800 C CA . THR A 1 104 ? -6.647 5.235 20.684 1.00 94.69 104 THR A CA 1
ATOM 801 C C . THR A 1 104 ? -7.489 6.102 21.618 1.00 94.69 104 THR A C 1
ATOM 803 O O . THR A 1 104 ? -7.674 5.753 22.784 1.00 94.69 104 THR A O 1
ATOM 806 N N . ALA A 1 105 ? -8.063 7.194 21.101 1.00 92.19 105 ALA A N 1
ATOM 807 C CA . ALA A 1 105 ? -8.947 8.062 21.873 1.00 92.19 105 ALA A CA 1
ATOM 808 C C . ALA A 1 105 ? -10.189 7.310 22.377 1.00 92.19 105 ALA A C 1
ATOM 810 O O . ALA A 1 105 ? -10.559 7.434 23.541 1.00 92.19 105 ALA A O 1
ATOM 811 N N . ARG A 1 106 ? -10.800 6.474 21.532 1.00 89.62 106 ARG A N 1
ATOM 812 C CA . ARG A 1 106 ? -11.991 5.688 21.890 1.00 89.62 106 ARG A CA 1
ATOM 813 C C . ARG A 1 106 ? -11.706 4.566 22.877 1.00 89.62 106 ARG A C 1
ATOM 815 O O . ARG A 1 106 ? -12.502 4.351 23.781 1.00 89.62 106 ARG A O 1
ATOM 822 N N . LEU A 1 107 ? -10.574 3.878 22.742 1.00 90.12 107 LEU A N 1
ATOM 823 C CA . LEU A 1 107 ? -10.147 2.889 23.728 1.00 90.12 107 LEU A CA 1
ATOM 824 C C . LEU A 1 107 ? -9.889 3.526 25.092 1.00 90.12 107 LEU A C 1
ATOM 826 O O . LEU A 1 107 ? -10.156 2.888 26.106 1.00 90.12 107 LEU A O 1
ATOM 830 N N . LYS A 1 108 ? -9.380 4.761 25.117 1.00 91.06 108 LYS A N 1
ATOM 831 C CA . LYS A 1 108 ? -9.210 5.512 26.358 1.00 91.06 108 LYS A CA 1
ATOM 832 C C . LYS A 1 108 ? -10.562 5.850 26.988 1.00 91.06 108 LYS A C 1
ATOM 834 O O . LYS A 1 108 ? -10.761 5.510 28.142 1.00 91.06 108 LYS A O 1
ATOM 839 N N . LEU A 1 109 ? -11.505 6.400 26.215 1.00 87.69 109 LEU A N 1
ATOM 840 C CA . LEU A 1 109 ? -12.869 6.666 26.696 1.00 87.69 109 LEU A CA 1
ATOM 841 C C . LEU A 1 109 ? -13.537 5.404 27.253 1.00 87.69 109 LEU A C 1
ATOM 843 O O . LEU A 1 109 ? -14.097 5.443 28.337 1.00 87.69 109 LEU A O 1
ATOM 847 N N . TYR A 1 110 ? -13.403 4.271 26.559 1.00 86.00 110 TYR A N 1
ATOM 848 C CA . TYR A 1 110 ? -13.909 2.986 27.039 1.00 86.00 110 TYR A CA 1
ATOM 849 C C . TYR A 1 110 ? -13.274 2.558 28.374 1.00 86.00 110 TYR A C 1
ATOM 851 O O . TYR A 1 110 ? -13.965 2.067 29.261 1.00 86.00 110 TYR A O 1
ATOM 859 N N . GLN A 1 111 ? -11.956 2.719 28.527 1.00 87.62 111 GLN A N 1
ATOM 860 C CA . GLN A 1 111 ? -11.254 2.385 29.772 1.00 87.62 111 GLN A CA 1
ATOM 861 C C . GLN A 1 111 ? -11.646 3.321 30.920 1.00 87.62 111 GLN A C 1
ATOM 863 O O . GLN A 1 111 ? -11.795 2.856 32.051 1.00 87.62 111 GLN A O 1
ATOM 868 N N . ASP A 1 112 ? -11.835 4.606 30.625 1.00 87.12 112 ASP A N 1
ATOM 869 C CA . ASP A 1 112 ? -12.272 5.615 31.585 1.00 87.12 112 ASP A CA 1
ATOM 870 C C . ASP A 1 112 ? -13.719 5.321 32.041 1.00 87.12 112 ASP A C 1
ATOM 872 O O . ASP A 1 112 ? -13.961 5.230 33.242 1.00 87.12 112 ASP A O 1
ATOM 876 N N . GLU A 1 113 ? -14.647 5.044 31.109 1.00 84.62 113 GLU A N 1
ATOM 877 C CA . GLU A 1 113 ? -16.034 4.623 31.396 1.00 84.62 113 GLU A CA 1
ATOM 878 C C . GLU A 1 113 ? -16.085 3.337 32.231 1.00 84.62 113 GLU A C 1
ATOM 880 O O . GLU A 1 113 ? -16.855 3.245 33.179 1.00 84.62 113 GLU A O 1
ATOM 885 N N . LYS A 1 114 ? -15.243 2.346 31.913 1.00 83.62 114 LYS A N 1
ATOM 886 C CA . LYS A 1 114 ? -15.176 1.081 32.661 1.00 83.62 114 LYS A CA 1
ATOM 887 C C . LYS A 1 114 ? -14.653 1.259 34.091 1.00 83.62 114 LYS A C 1
ATOM 889 O O . LYS A 1 114 ? -14.936 0.432 34.954 1.00 83.62 114 LYS A O 1
ATOM 894 N N . SER A 1 115 ? -13.851 2.293 34.332 1.00 85.75 115 SER A N 1
ATOM 895 C CA . SER A 1 115 ? -13.264 2.558 35.649 1.00 85.75 115 SER A CA 1
ATOM 896 C C . SER A 1 115 ? -14.229 3.277 36.593 1.00 85.75 115 SER A C 1
ATOM 898 O O . SER A 1 115 ? -13.967 3.318 37.795 1.00 85.75 115 SER A O 1
ATOM 900 N N . ASP A 1 116 ? -15.323 3.834 36.072 1.00 83.56 116 ASP A N 1
ATOM 901 C CA . ASP A 1 116 ? -16.338 4.528 36.854 1.00 83.56 116 ASP A CA 1
ATOM 902 C C . ASP A 1 116 ? -17.413 3.532 37.343 1.00 83.56 116 ASP A C 1
ATOM 904 O O . ASP A 1 116 ? -18.162 2.984 36.531 1.00 83.56 116 ASP A O 1
ATOM 908 N N . PRO A 1 117 ? -17.507 3.263 38.661 1.00 76.25 117 PRO A N 1
ATOM 909 C CA . PRO A 1 117 ? -18.480 2.319 39.207 1.00 76.25 117 PRO A CA 1
ATOM 910 C C . PRO A 1 117 ? -19.937 2.794 39.078 1.00 76.25 117 PRO A C 1
ATOM 912 O O . PRO A 1 117 ? -20.840 1.959 39.169 1.00 76.25 117 PRO A O 1
ATOM 915 N N . ASP A 1 118 ? -20.172 4.093 38.859 1.00 78.31 118 ASP A N 1
ATOM 916 C CA . ASP A 1 118 ? -21.508 4.683 38.740 1.00 78.31 118 ASP A CA 1
ATOM 917 C C . ASP A 1 118 ? -21.983 4.775 37.274 1.00 78.31 118 ASP A C 1
ATOM 919 O O . ASP A 1 118 ? -23.184 4.913 37.013 1.00 78.31 118 ASP A O 1
ATOM 923 N N . VAL A 1 119 ? -21.076 4.653 36.293 1.00 70.69 119 VAL A N 1
ATOM 924 C CA . VAL A 1 119 ? -21.416 4.665 34.862 1.00 70.69 119 VAL A CA 1
ATOM 925 C C . VAL A 1 119 ? -21.785 3.256 34.411 1.00 70.69 119 VAL A C 1
ATOM 927 O O . VAL A 1 119 ? -20.963 2.351 34.273 1.00 70.69 119 VAL A O 1
ATOM 930 N N . PHE A 1 120 ? -23.077 3.060 34.157 1.00 55.88 120 PHE A N 1
ATOM 931 C CA . PHE A 1 120 ? -23.619 1.796 33.675 1.00 55.88 120 PHE A CA 1
ATOM 932 C C . PHE A 1 120 ? -23.121 1.478 32.258 1.00 55.88 120 PHE A C 1
ATOM 934 O O . PHE A 1 120 ? -23.788 1.827 31.290 1.00 55.88 120 PHE A O 1
ATOM 941 N N . LYS A 1 121 ? -22.014 0.725 32.185 1.00 64.69 121 LYS A N 1
ATOM 942 C CA . LYS A 1 121 ? -21.533 -0.090 31.051 1.00 64.69 121 LYS A CA 1
ATOM 943 C C . LYS A 1 121 ? -21.242 0.691 29.760 1.00 64.69 121 LYS A C 1
ATOM 945 O O . LYS A 1 121 ? -21.831 1.734 29.506 1.00 64.69 121 LYS A O 1
ATOM 950 N N . PRO A 1 122 ? -20.331 0.197 28.901 1.00 63.69 122 PRO A N 1
ATOM 951 C CA . PRO A 1 122 ? -20.079 0.840 27.616 1.00 63.69 122 PRO A CA 1
ATOM 952 C C . PRO A 1 122 ? -21.400 1.034 26.874 1.00 63.69 122 PRO A C 1
ATOM 954 O O . PRO A 1 122 ? -22.135 0.073 26.624 1.00 63.69 122 PRO A O 1
ATOM 957 N N . SER A 1 123 ? -21.716 2.290 26.561 1.00 70.75 123 SER A N 1
ATOM 958 C CA . SER A 1 123 ? -22.991 2.617 25.938 1.00 70.75 123 SER A CA 1
ATOM 959 C C . SER A 1 123 ? -23.124 1.877 24.599 1.00 70.75 123 SER A C 1
ATOM 961 O O . SER A 1 123 ? -22.143 1.648 23.883 1.00 70.75 123 SER A O 1
ATOM 963 N N . PHE A 1 124 ? -24.349 1.498 24.230 1.00 73.69 124 PHE A N 1
ATOM 964 C CA . PHE A 1 124 ? -24.635 0.898 22.918 1.00 73.69 124 PHE A CA 1
ATOM 965 C C . PHE A 1 124 ? -24.107 1.763 21.767 1.00 73.69 124 PHE A C 1
ATOM 967 O O . PHE A 1 124 ? -23.652 1.260 20.739 1.00 73.69 124 PHE A O 1
ATOM 974 N N . GLU A 1 125 ? -24.106 3.075 21.992 1.00 79.69 125 GLU A N 1
ATOM 975 C CA . GLU A 1 125 ? -23.516 4.073 21.120 1.00 79.69 125 GLU A CA 1
ATOM 976 C C . GLU A 1 125 ? -21.996 3.904 20.990 1.00 79.69 125 GLU A C 1
ATOM 978 O O . GLU A 1 125 ? -21.502 3.835 19.865 1.00 79.69 125 GLU A O 1
ATOM 983 N N . THR A 1 126 ? -21.249 3.746 22.091 1.00 79.31 126 THR A N 1
ATOM 984 C CA . THR A 1 126 ? -19.797 3.479 22.072 1.00 79.31 126 THR A CA 1
ATOM 985 C C . THR A 1 126 ? -19.477 2.232 21.238 1.00 79.31 126 THR A C 1
ATOM 987 O O . THR A 1 126 ? -18.546 2.245 20.428 1.00 79.31 126 THR A O 1
ATOM 990 N N . MET A 1 127 ? -20.290 1.176 21.356 1.00 73.38 127 MET A N 1
ATOM 991 C CA . MET A 1 127 ? -20.115 -0.086 20.621 1.00 73.38 127 MET A CA 1
ATOM 992 C C . MET A 1 127 ? -20.442 0.036 19.129 1.00 73.38 127 MET A C 1
ATOM 994 O O . MET A 1 127 ? -19.665 -0.416 18.282 1.00 73.38 127 MET A O 1
ATOM 998 N N . GLY A 1 128 ? -21.567 0.673 18.793 1.00 82.06 128 GLY A N 1
ATOM 999 C CA . GLY A 1 128 ? -21.945 0.956 17.407 1.00 82.06 128 GLY A CA 1
ATOM 1000 C C . GLY A 1 128 ? -20.867 1.781 16.711 1.00 82.06 128 GLY A C 1
ATOM 1001 O O . GLY A 1 128 ? -20.332 1.375 15.680 1.00 82.06 128 GLY A O 1
ATOM 1002 N N . ASN A 1 129 ? -20.434 2.851 17.375 1.00 85.88 129 ASN A N 1
ATOM 1003 C CA . ASN A 1 129 ? -19.364 3.726 16.927 1.00 85.88 129 ASN A CA 1
ATOM 1004 C C . ASN A 1 129 ? -18.056 2.962 16.667 1.00 85.88 129 ASN A C 1
ATOM 1006 O O . ASN A 1 129 ? -17.400 3.208 15.649 1.00 85.88 129 ASN A O 1
ATOM 1010 N N . LEU A 1 130 ? -17.643 2.071 17.574 1.00 83.94 130 LEU A N 1
ATOM 1011 C CA . LEU A 1 130 ? -16.430 1.258 17.433 1.00 83.94 130 LEU A CA 1
ATOM 1012 C C . LEU A 1 130 ? -16.509 0.346 16.205 1.00 83.94 130 LEU A C 1
ATOM 1014 O O . LEU A 1 130 ? -15.572 0.277 15.408 1.00 83.94 130 LEU A O 1
ATOM 1018 N N . SER A 1 131 ? -17.650 -0.319 16.035 1.00 84.19 131 SER A N 1
ATOM 1019 C CA . SER A 1 131 ? -17.859 -1.241 14.927 1.00 84.19 131 SER A CA 1
ATOM 1020 C C . SER A 1 131 ? -17.939 -0.530 13.580 1.00 84.19 131 SER A C 1
ATOM 1022 O O . SER A 1 131 ? -17.350 -1.005 12.611 1.00 84.19 131 SER A O 1
ATOM 1024 N N . ASP A 1 132 ? -18.577 0.636 13.514 1.00 88.31 132 ASP A N 1
ATOM 1025 C CA . ASP A 1 132 ? -18.658 1.422 12.283 1.00 88.31 132 ASP A CA 1
ATOM 1026 C C . ASP A 1 132 ? -17.267 1.892 11.837 1.00 88.31 132 ASP A C 1
ATOM 1028 O O . ASP A 1 132 ? -16.926 1.832 10.652 1.00 88.31 132 ASP A O 1
ATOM 1032 N N . LYS A 1 133 ? -16.410 2.280 12.791 1.00 88.62 133 LYS A N 1
ATOM 1033 C CA . LYS A 1 133 ? -15.008 2.622 12.513 1.00 88.62 133 LYS A CA 1
ATOM 1034 C C . LYS A 1 133 ? -14.174 1.412 12.095 1.00 88.62 133 LYS A C 1
ATOM 1036 O O . LYS A 1 133 ? -13.351 1.537 11.188 1.00 88.62 133 LYS A O 1
ATOM 1041 N N . ALA A 1 134 ? -14.408 0.239 12.680 1.00 85.44 134 ALA A N 1
ATOM 1042 C CA . ALA A 1 134 ? -13.795 -1.005 12.214 1.00 85.44 134 ALA A CA 1
ATOM 1043 C C . ALA A 1 134 ? -14.261 -1.390 10.788 1.00 85.44 134 ALA A C 1
ATOM 1045 O O . ALA A 1 134 ? -13.478 -1.887 9.979 1.00 85.44 134 ALA A O 1
ATOM 1046 N N . GLY A 1 135 ? -15.509 -1.091 10.419 1.00 86.75 135 GLY A N 1
ATOM 1047 C CA . GLY A 1 135 ? -16.005 -1.275 9.051 1.00 86.75 135 GLY A CA 1
ATOM 1048 C C . GLY A 1 135 ? -15.316 -0.361 8.027 1.00 86.75 135 GLY A C 1
ATOM 1049 O O . GLY A 1 135 ? -14.992 -0.791 6.913 1.00 86.75 135 GLY A O 1
ATOM 1050 N N . GLN A 1 136 ? -15.033 0.891 8.407 1.00 89.88 136 GLN A N 1
ATOM 1051 C CA . GLN A 1 136 ? -14.322 1.852 7.553 1.00 89.88 136 GLN A CA 1
ATOM 1052 C C . GLN A 1 136 ? -12.904 1.371 7.219 1.00 89.88 136 GLN A C 1
ATOM 1054 O O . GLN A 1 136 ? -12.516 1.389 6.050 1.00 89.88 136 GLN A O 1
ATOM 1059 N N . ILE A 1 137 ? -12.153 0.866 8.206 1.00 89.25 137 ILE A N 1
ATOM 1060 C CA . ILE A 1 137 ? -10.785 0.385 7.963 1.00 89.25 137 ILE A CA 1
ATOM 1061 C C . ILE A 1 137 ? -10.754 -0.875 7.098 1.00 89.25 137 ILE A C 1
ATOM 1063 O O . ILE A 1 137 ? -9.893 -0.998 6.228 1.00 89.25 137 ILE A O 1
ATOM 1067 N N . ASN A 1 138 ? -11.737 -1.768 7.245 1.00 88.81 138 ASN A N 1
ATOM 1068 C CA . ASN A 1 138 ? -11.869 -2.928 6.366 1.00 88.81 138 ASN A CA 1
ATOM 1069 C C . ASN A 1 138 ? -12.078 -2.501 4.902 1.00 88.81 138 ASN A C 1
ATOM 1071 O O . ASN A 1 138 ? -11.445 -3.031 3.990 1.00 88.81 138 ASN A O 1
ATOM 1075 N N . THR A 1 139 ? -12.907 -1.479 4.678 1.00 91.19 139 THR A N 1
ATOM 1076 C CA . THR A 1 139 ? -13.126 -0.906 3.341 1.00 91.19 139 THR A CA 1
ATOM 1077 C C . THR A 1 139 ? -11.845 -0.298 2.766 1.00 91.19 139 THR A C 1
ATOM 1079 O O . THR A 1 139 ? -11.584 -0.435 1.572 1.00 91.19 139 THR A O 1
ATOM 1082 N N . LEU A 1 140 ? -11.017 0.332 3.606 1.00 91.25 140 LEU A N 1
ATOM 1083 C CA . LEU A 1 140 ? -9.717 0.872 3.202 1.00 91.25 140 LEU A CA 1
ATOM 1084 C C . LEU A 1 140 ? -8.726 -0.242 2.833 1.00 91.25 140 LEU A C 1
ATOM 1086 O O . LEU A 1 140 ? -8.128 -0.196 1.759 1.00 91.25 140 LEU A O 1
ATOM 1090 N N . LEU A 1 141 ? -8.599 -1.275 3.668 1.00 91.88 141 LEU A N 1
ATOM 1091 C CA . LEU A 1 141 ? -7.670 -2.400 3.476 1.00 91.88 141 LEU A CA 1
ATOM 1092 C C . LEU A 1 141 ? -7.996 -3.282 2.275 1.00 91.88 141 LEU A C 1
ATOM 1094 O O . LEU A 1 141 ? -7.089 -3.797 1.613 1.00 91.88 141 LEU A O 1
ATOM 1098 N N . LEU A 1 142 ? -9.288 -3.465 2.013 1.00 89.75 142 LEU A N 1
ATOM 1099 C CA . LEU A 1 142 ? -9.807 -4.178 0.848 1.00 89.75 142 LEU A CA 1
ATOM 1100 C C . LEU A 1 142 ? -10.026 -3.242 -0.348 1.00 89.75 142 LEU A C 1
ATOM 1102 O O . LEU A 1 142 ? -10.473 -3.676 -1.414 1.00 89.75 142 LEU A O 1
ATOM 1106 N N . GLY A 1 143 ? -9.704 -1.958 -0.186 1.00 92.31 143 GLY A N 1
ATOM 1107 C CA . GLY A 1 143 ? -9.861 -0.942 -1.205 1.00 92.31 143 GLY A CA 1
ATOM 1108 C C . GLY A 1 143 ? -9.060 -1.276 -2.461 1.00 92.31 143 GLY A C 1
ATOM 1109 O O . GLY A 1 143 ? -7.905 -1.707 -2.407 1.00 92.31 143 GLY A O 1
ATOM 1110 N N . LYS A 1 144 ? -9.664 -1.012 -3.626 1.00 92.44 144 LYS A N 1
ATOM 1111 C CA . LYS A 1 144 ? -9.035 -1.245 -4.938 1.00 92.44 144 LYS A CA 1
ATOM 1112 C C . LYS A 1 144 ? -7.681 -0.543 -5.075 1.00 92.44 144 LYS A C 1
ATOM 1114 O O . LYS A 1 144 ? -6.828 -1.050 -5.787 1.00 92.44 144 LYS A O 1
ATOM 1119 N N . GLY A 1 145 ? -7.490 0.594 -4.398 1.00 92.38 145 GLY A N 1
ATOM 1120 C CA . GLY A 1 145 ? -6.242 1.358 -4.424 1.00 92.38 145 GLY A CA 1
ATOM 1121 C C . GLY A 1 145 ? -5.049 0.563 -3.897 1.00 92.38 145 GLY A C 1
ATOM 1122 O O . GLY A 1 145 ? -4.078 0.394 -4.627 1.00 92.38 145 GLY A O 1
ATOM 1123 N N . LEU A 1 146 ? -5.146 0.023 -2.676 1.00 94.56 146 LEU A N 1
ATOM 1124 C CA . LEU A 1 146 ? -4.066 -0.775 -2.084 1.00 94.56 146 LEU A CA 1
ATOM 1125 C C . LEU A 1 146 ? -3.837 -2.076 -2.859 1.00 94.56 146 LEU A C 1
ATOM 1127 O O . LEU A 1 146 ? -2.708 -2.447 -3.155 1.00 94.56 146 LEU A O 1
ATOM 1131 N N . LYS A 1 147 ? -4.917 -2.748 -3.269 1.00 94.44 147 LYS A N 1
ATOM 1132 C CA . LYS A 1 147 ? -4.802 -3.984 -4.053 1.00 94.44 147 LYS A CA 1
ATOM 1133 C C . LYS A 1 147 ? -4.142 -3.760 -5.420 1.00 94.44 147 LYS A C 1
ATOM 1135 O O . LYS A 1 147 ? -3.400 -4.606 -5.896 1.00 94.44 147 LYS A O 1
ATOM 1140 N N . ALA A 1 148 ? -4.393 -2.618 -6.057 1.00 94.06 148 ALA A N 1
ATOM 1141 C CA . ALA A 1 148 ? -3.841 -2.306 -7.372 1.00 94.06 148 ALA A CA 1
ATOM 1142 C C . ALA A 1 148 ? -2.344 -1.964 -7.364 1.00 94.06 148 ALA A C 1
ATOM 1144 O O . ALA A 1 148 ? -1.790 -1.788 -8.445 1.00 94.06 148 ALA A O 1
ATOM 1145 N N . ALA A 1 149 ? -1.703 -1.827 -6.202 1.00 95.94 149 ALA A N 1
ATOM 1146 C CA . ALA A 1 149 ? -0.262 -1.604 -6.080 1.00 95.94 149 ALA A CA 1
ATOM 1147 C C . ALA A 1 149 ? 0.437 -2.726 -5.288 1.00 95.94 149 ALA A C 1
ATOM 1149 O O . ALA A 1 149 ? 1.572 -2.550 -4.862 1.00 95.94 149 ALA A O 1
ATOM 1150 N N . GLU A 1 150 ? -0.239 -3.863 -5.084 1.00 96.00 150 GLU A N 1
ATOM 1151 C CA . GLU A 1 150 ? 0.251 -4.989 -4.277 1.00 96.00 150 GLU A CA 1
ATOM 1152 C C . GLU A 1 150 ? 1.523 -5.628 -4.851 1.00 96.00 150 GLU A C 1
ATOM 1154 O O . GLU A 1 150 ? 2.406 -6.025 -4.101 1.00 96.00 150 GLU A O 1
ATOM 1159 N N . ASP A 1 151 ? 1.656 -5.637 -6.177 1.00 96.38 151 ASP A N 1
ATOM 1160 C CA . ASP A 1 151 ? 2.847 -6.060 -6.923 1.00 96.38 151 ASP A CA 1
ATOM 1161 C C . ASP A 1 151 ? 4.066 -5.152 -6.709 1.00 96.38 151 ASP A C 1
ATOM 1163 O O . ASP A 1 151 ? 5.196 -5.571 -6.943 1.00 96.38 151 ASP A O 1
ATOM 1167 N N . LEU A 1 152 ? 3.843 -3.914 -6.268 1.00 96.00 152 LEU A N 1
ATOM 1168 C CA . LEU A 1 152 ? 4.888 -2.912 -6.060 1.00 96.00 152 LEU A CA 1
ATOM 1169 C C . LEU A 1 152 ? 5.319 -2.805 -4.592 1.00 96.00 152 LEU A C 1
ATOM 1171 O O . LEU A 1 152 ? 6.204 -2.012 -4.258 1.00 96.00 152 LEU A O 1
ATOM 1175 N N . TYR A 1 153 ? 4.680 -3.560 -3.699 1.00 96.69 153 TYR A N 1
ATOM 1176 C CA . TYR A 1 153 ? 5.019 -3.569 -2.285 1.00 96.69 153 TYR A CA 1
ATOM 1177 C C . TYR A 1 153 ? 6.230 -4.455 -2.022 1.00 96.69 153 TYR A C 1
ATOM 1179 O O . TYR A 1 153 ? 6.342 -5.573 -2.519 1.00 96.69 153 TYR A O 1
ATOM 1187 N N . GLY A 1 154 ? 7.130 -3.967 -1.169 1.00 94.88 154 GLY A N 1
ATOM 1188 C CA . GLY A 1 154 ? 8.192 -4.803 -0.624 1.00 94.88 154 GLY A CA 1
ATOM 1189 C C . GLY A 1 154 ? 7.624 -5.971 0.202 1.00 94.88 154 GLY A C 1
ATOM 1190 O O . GLY A 1 154 ? 6.474 -5.914 0.662 1.00 94.88 154 GLY A O 1
ATOM 1191 N N . PRO A 1 155 ? 8.427 -7.020 0.447 1.00 96.06 155 PRO A N 1
ATOM 1192 C CA . PRO A 1 155 ? 7.988 -8.203 1.190 1.00 96.06 155 PRO A CA 1
ATOM 1193 C C . PRO A 1 155 ? 7.494 -7.860 2.604 1.00 96.06 155 PRO A C 1
ATOM 1195 O O . PRO A 1 155 ? 6.468 -8.376 3.037 1.00 96.06 155 PRO A O 1
ATOM 1198 N N . GLU A 1 156 ? 8.159 -6.928 3.292 1.00 95.25 156 GLU A N 1
ATOM 1199 C CA . GLU A 1 156 ? 7.792 -6.498 4.648 1.00 95.25 156 GLU A CA 1
ATOM 1200 C C . GLU A 1 156 ? 6.415 -5.815 4.701 1.00 95.25 156 GLU A C 1
ATOM 1202 O O . GLU A 1 156 ? 5.583 -6.147 5.546 1.00 95.25 156 GLU A O 1
ATOM 1207 N N . LEU A 1 157 ? 6.139 -4.882 3.782 1.00 95.56 157 LEU A N 1
ATOM 1208 C CA . LEU A 1 157 ? 4.840 -4.205 3.716 1.00 95.56 157 LEU A CA 1
ATOM 1209 C C . LEU A 1 157 ? 3.727 -5.185 3.328 1.00 95.56 157 LEU A C 1
ATOM 1211 O O . LEU A 1 157 ? 2.639 -5.136 3.901 1.00 95.56 157 LEU A O 1
ATOM 1215 N N . THR A 1 158 ? 4.013 -6.095 2.396 1.00 96.69 158 THR A N 1
ATOM 1216 C CA . THR A 1 158 ? 3.080 -7.148 1.976 1.00 96.69 158 THR A CA 1
ATOM 1217 C C . THR A 1 158 ? 2.699 -8.042 3.153 1.00 96.69 158 THR A C 1
ATOM 1219 O O . THR A 1 158 ? 1.513 -8.261 3.401 1.00 96.69 158 THR A O 1
ATOM 1222 N N . GLN A 1 159 ? 3.687 -8.497 3.928 1.00 96.62 159 GLN A N 1
ATOM 1223 C CA . GLN A 1 159 ? 3.457 -9.297 5.127 1.00 96.62 159 GLN A CA 1
ATOM 1224 C C . GLN A 1 159 ? 2.620 -8.532 6.162 1.00 96.62 159 GLN A C 1
ATOM 1226 O O . GLN A 1 159 ? 1.611 -9.050 6.631 1.00 96.62 159 GLN A O 1
ATOM 1231 N N . ARG A 1 160 ? 2.970 -7.277 6.467 1.00 94.75 160 ARG A N 1
ATOM 1232 C CA . ARG A 1 160 ? 2.229 -6.455 7.441 1.00 94.75 160 ARG A CA 1
ATOM 1233 C C . ARG A 1 160 ? 0.789 -6.183 7.025 1.00 94.75 160 ARG A C 1
ATOM 1235 O O . ARG A 1 160 ? -0.107 -6.206 7.863 1.00 94.75 160 ARG A O 1
ATOM 1242 N N . LEU A 1 161 ? 0.546 -5.937 5.738 1.00 95.31 161 LEU A N 1
ATOM 1243 C CA . LEU A 1 161 ? -0.810 -5.785 5.210 1.00 95.31 161 LEU A CA 1
ATOM 1244 C C . LEU A 1 161 ? -1.603 -7.091 5.317 1.00 95.31 161 LEU A C 1
ATOM 1246 O O . LEU A 1 161 ? -2.793 -7.044 5.626 1.00 95.31 161 LEU A O 1
ATOM 1250 N N . ALA A 1 162 ? -0.971 -8.244 5.093 1.00 95.19 162 ALA A N 1
ATOM 1251 C CA . ALA A 1 162 ? -1.607 -9.547 5.272 1.00 95.19 162 ALA A CA 1
ATOM 1252 C C . ALA A 1 162 ? -1.952 -9.818 6.747 1.00 95.19 162 ALA A C 1
ATOM 1254 O O . ALA A 1 162 ? -3.090 -10.184 7.052 1.00 95.19 162 ALA A O 1
ATOM 1255 N N . GLU A 1 163 ? -1.012 -9.563 7.660 1.00 94.44 163 GLU A N 1
ATOM 1256 C CA . GLU A 1 163 ? -1.220 -9.648 9.110 1.00 94.44 163 GLU A CA 1
ATOM 1257 C C . GLU A 1 163 ? -2.369 -8.736 9.546 1.00 94.44 163 GLU A C 1
ATOM 1259 O O . GLU A 1 163 ? -3.319 -9.207 10.173 1.00 94.44 163 GLU A O 1
ATOM 1264 N N . ALA A 1 164 ? -2.361 -7.469 9.118 1.00 94.06 164 ALA A N 1
ATOM 1265 C CA . ALA A 1 164 ? -3.456 -6.548 9.382 1.00 94.06 164 ALA A CA 1
ATOM 1266 C C . ALA A 1 164 ? -4.780 -7.115 8.866 1.00 94.06 164 ALA A C 1
ATOM 1268 O O . ALA A 1 164 ? -5.711 -7.263 9.652 1.00 94.06 164 ALA A O 1
ATOM 1269 N N . ARG A 1 165 ? -4.877 -7.481 7.579 1.00 94.81 165 ARG A N 1
ATOM 1270 C CA . ARG A 1 165 ? -6.107 -8.033 6.980 1.00 94.81 165 ARG A CA 1
ATOM 1271 C C . ARG A 1 165 ? -6.658 -9.212 7.788 1.00 94.81 165 ARG A C 1
ATOM 1273 O O . ARG A 1 165 ? -7.852 -9.223 8.066 1.00 94.81 165 ARG A O 1
ATOM 1280 N N . SER A 1 166 ? -5.813 -10.159 8.205 1.00 93.62 166 SER A N 1
ATOM 1281 C CA . SER A 1 166 ? -6.248 -11.288 9.042 1.00 93.62 166 SER A CA 1
ATOM 1282 C C . SER A 1 166 ? -6.776 -10.844 10.412 1.00 93.62 166 SER A C 1
ATOM 1284 O O . SER A 1 166 ? -7.855 -11.271 10.823 1.00 93.62 166 SER A O 1
ATOM 1286 N N . GLY A 1 167 ? -6.081 -9.921 11.085 1.00 91.56 167 GLY A N 1
ATOM 1287 C CA . GLY A 1 167 ? -6.525 -9.365 12.361 1.00 91.56 167 GLY A CA 1
ATOM 1288 C C . GLY A 1 167 ? -7.854 -8.613 12.253 1.00 91.56 167 GLY A C 1
ATOM 1289 O O . GLY A 1 167 ? -8.714 -8.747 13.121 1.00 91.56 167 GLY A O 1
ATOM 1290 N N . TRP A 1 168 ? -8.067 -7.892 11.150 1.00 91.00 168 TRP A N 1
ATOM 1291 C CA . TRP A 1 168 ? -9.316 -7.180 10.870 1.00 91.00 168 TRP A CA 1
ATOM 1292 C C . TRP A 1 168 ? -10.494 -8.106 10.601 1.00 91.00 168 TRP A C 1
ATOM 1294 O O . TRP A 1 168 ? -11.595 -7.826 11.073 1.00 91.00 168 TRP A O 1
ATOM 1304 N N . VAL A 1 169 ? -10.281 -9.206 9.876 1.00 91.00 169 VAL A N 1
ATOM 1305 C CA . VAL A 1 169 ? -11.320 -10.222 9.657 1.00 91.00 169 VAL A CA 1
ATOM 1306 C C . VAL A 1 169 ? -11.776 -10.803 10.995 1.00 91.00 169 VAL A C 1
ATOM 1308 O O . VAL A 1 169 ? -12.976 -10.796 11.274 1.00 91.00 169 VAL A O 1
ATOM 1311 N N . ASN A 1 170 ? -10.828 -11.190 11.853 1.00 91.75 170 ASN A N 1
ATOM 1312 C CA . ASN A 1 170 ? -11.124 -11.722 13.184 1.00 91.75 170 ASN A CA 1
ATOM 1313 C C . ASN A 1 170 ? -11.869 -10.700 14.054 1.00 91.75 170 ASN A C 1
ATOM 1315 O O . ASN A 1 170 ? -12.844 -11.040 14.722 1.00 91.75 170 ASN A O 1
ATOM 1319 N N . LEU A 1 171 ? -11.452 -9.431 14.026 1.00 90.62 171 LEU A N 1
ATOM 1320 C CA . LEU A 1 171 ? -12.145 -8.381 14.763 1.00 90.62 171 LEU A CA 1
ATOM 1321 C C . LEU A 1 171 ? -13.576 -8.176 14.253 1.00 90.62 171 LEU A C 1
ATOM 1323 O O . LEU A 1 171 ? -14.494 -8.014 15.052 1.00 90.62 171 LEU A O 1
ATOM 1327 N N . ASN A 1 172 ? -13.780 -8.154 12.937 1.00 89.38 172 ASN A N 1
ATOM 1328 C CA . ASN A 1 172 ? -15.106 -7.961 12.361 1.00 89.38 172 ASN A CA 1
ATOM 1329 C C . ASN A 1 172 ? -16.051 -9.110 12.745 1.00 89.38 172 ASN A C 1
ATOM 1331 O O . ASN A 1 172 ? -17.218 -8.871 13.047 1.00 89.38 172 ASN A O 1
ATOM 1335 N N . GLU A 1 173 ? -15.548 -10.343 12.788 1.00 89.56 173 GLU A N 1
ATOM 1336 C CA . GLU A 1 173 ? -16.297 -11.498 13.287 1.00 89.56 173 GLU A CA 1
ATOM 1337 C C . GLU A 1 173 ? -16.699 -11.318 14.759 1.00 89.56 173 GLU A C 1
ATOM 1339 O O . GLU A 1 173 ? -17.877 -11.455 15.092 1.00 89.56 173 GLU A O 1
ATOM 1344 N N . GLN A 1 174 ? -15.765 -10.902 15.619 1.00 89.19 174 GLN A N 1
ATOM 1345 C CA . GLN A 1 174 ? -16.044 -10.630 17.034 1.00 89.19 174 GLN A CA 1
ATOM 1346 C C . GLN A 1 174 ? -17.038 -9.483 17.236 1.00 89.19 174 GLN A C 1
ATOM 1348 O O . GLN A 1 174 ? -17.947 -9.596 18.054 1.00 89.19 174 GLN A O 1
ATOM 1353 N N . LEU A 1 175 ? -16.916 -8.398 16.468 1.00 86.50 175 LEU A N 1
ATOM 1354 C CA . LEU A 1 175 ? -17.840 -7.265 16.528 1.00 86.50 175 LEU A CA 1
ATOM 1355 C C . LEU A 1 175 ? -19.244 -7.651 16.062 1.00 86.50 175 LEU A C 1
ATOM 1357 O O . LEU A 1 175 ? -20.225 -7.215 16.660 1.00 86.50 175 LEU A O 1
ATOM 1361 N N . ASN A 1 176 ? -19.360 -8.474 15.019 1.00 86.44 176 ASN A N 1
ATOM 1362 C CA . ASN A 1 176 ? -20.654 -8.976 14.561 1.00 86.44 176 ASN A CA 1
ATOM 1363 C C . ASN A 1 176 ? -21.279 -9.924 15.591 1.00 86.44 176 ASN A C 1
ATOM 1365 O O . ASN A 1 176 ? -22.478 -9.823 15.851 1.00 86.44 176 ASN A O 1
ATOM 1369 N N . ALA A 1 177 ? -20.474 -10.777 16.231 1.00 86.06 177 ALA A N 1
ATOM 1370 C CA . ALA A 1 177 ? -20.927 -11.604 17.344 1.00 86.06 177 ALA A CA 1
ATOM 1371 C C . ALA A 1 177 ? -21.411 -10.732 18.516 1.00 86.06 177 ALA A C 1
ATOM 1373 O O . ALA A 1 177 ? -22.539 -10.905 18.975 1.00 86.06 177 ALA A O 1
ATOM 1374 N N . ALA A 1 178 ? -20.634 -9.727 18.931 1.00 83.88 178 ALA A N 1
ATOM 1375 C CA . ALA A 1 178 ? -21.013 -8.783 19.984 1.00 83.88 178 ALA A CA 1
ATOM 1376 C C . ALA A 1 178 ? -22.317 -8.035 19.650 1.00 83.88 178 ALA A C 1
ATOM 1378 O O . ALA A 1 178 ? -23.238 -8.006 20.464 1.00 83.88 178 ALA A O 1
ATOM 1379 N N . LYS A 1 179 ? -22.453 -7.514 18.422 1.00 82.38 179 LYS A N 1
ATOM 1380 C CA . LYS A 1 179 ? -23.693 -6.890 17.927 1.00 82.38 179 LYS A CA 1
ATOM 1381 C C . LYS A 1 179 ? -24.885 -7.846 17.974 1.00 82.38 179 LYS A C 1
ATOM 1383 O O . LYS A 1 179 ? -25.985 -7.428 18.325 1.00 82.38 179 LYS A O 1
ATOM 1388 N N . SER A 1 180 ? -24.683 -9.118 17.628 1.00 83.75 180 SER A N 1
ATOM 1389 C CA . SER A 1 180 ? -25.754 -10.116 17.662 1.00 83.75 180 SER A CA 1
ATOM 1390 C C . SER A 1 180 ? -26.253 -10.371 19.084 1.00 83.75 180 SER A C 1
ATOM 1392 O O . SER A 1 180 ? -27.462 -10.379 19.292 1.00 83.75 180 SER A O 1
ATOM 1394 N N . TYR A 1 181 ? -25.350 -10.462 20.067 1.00 80.62 181 TYR A N 1
ATOM 1395 C CA . TYR A 1 181 ? -25.716 -10.606 21.477 1.00 80.62 181 TYR A CA 1
ATOM 1396 C C . TYR A 1 181 ? -26.528 -9.406 21.968 1.00 80.62 181 TYR A C 1
ATOM 1398 O O . TYR A 1 181 ? -27.580 -9.552 22.582 1.00 80.62 181 TYR A O 1
ATOM 1406 N N . LEU A 1 182 ? -26.095 -8.204 21.616 1.00 74.56 182 LEU A N 1
ATOM 1407 C CA . LEU A 1 182 ? -26.762 -6.972 22.016 1.00 74.56 182 LEU A CA 1
ATOM 1408 C C . LEU A 1 182 ? -28.187 -6.814 21.467 1.00 74.56 182 LEU A C 1
ATOM 1410 O O . LEU A 1 182 ? -29.021 -6.172 22.102 1.00 74.56 182 LEU A O 1
ATOM 1414 N N . ASN A 1 183 ? -28.474 -7.400 20.305 1.00 80.62 183 ASN A N 1
ATOM 1415 C CA . ASN A 1 183 ? -29.806 -7.369 19.702 1.00 80.62 183 ASN A CA 1
ATOM 1416 C C . ASN A 1 183 ? -30.766 -8.417 20.291 1.00 80.62 183 ASN A C 1
ATOM 1418 O O . ASN A 1 183 ? -31.971 -8.339 20.049 1.00 80.62 183 ASN A O 1
ATOM 1422 N N . VAL A 1 184 ? -30.268 -9.400 21.045 1.00 82.44 184 VAL A N 1
ATOM 1423 C CA . VAL A 1 184 ? -31.108 -10.414 21.689 1.00 82.44 184 VAL A CA 1
ATOM 1424 C C . VAL A 1 184 ? -31.617 -9.864 23.021 1.00 82.44 184 VAL A C 1
ATOM 1426 O O . VAL A 1 184 ? -30.864 -9.610 23.958 1.00 82.44 184 VAL A O 1
ATOM 1429 N N . SER A 1 185 ? -32.933 -9.687 23.125 1.00 66.06 185 SER A N 1
ATOM 1430 C CA . SER A 1 185 ? -33.586 -9.292 24.374 1.00 66.06 185 SER A CA 1
ATOM 1431 C C . SER A 1 185 ? -33.341 -10.335 25.472 1.00 66.06 185 SER A C 1
ATOM 1433 O O . SER A 1 185 ? -33.650 -11.509 25.273 1.00 66.06 185 SER A O 1
ATOM 1435 N N . GLY A 1 186 ? -32.850 -9.905 26.639 1.00 71.44 186 GLY A N 1
ATOM 1436 C CA . GLY A 1 186 ? -32.668 -10.767 27.817 1.00 71.44 186 GLY A CA 1
ATOM 1437 C C . GLY A 1 186 ? -31.232 -11.218 28.093 1.00 71.44 186 GLY A C 1
ATOM 1438 O O . GLY A 1 186 ? -31.021 -11.991 29.025 1.00 71.44 186 GLY A O 1
ATOM 1439 N N . ILE A 1 187 ? -30.247 -10.737 27.330 1.00 73.25 187 ILE A N 1
ATOM 1440 C CA . ILE A 1 187 ? -28.835 -11.004 27.625 1.00 73.25 187 ILE A CA 1
ATOM 1441 C C . ILE A 1 187 ? -28.396 -10.255 28.879 1.00 73.25 187 ILE A C 1
ATOM 1443 O O . ILE A 1 187 ? -28.748 -9.090 29.093 1.00 73.25 187 ILE A O 1
ATOM 1447 N N . SER A 1 188 ? -27.630 -10.949 29.725 1.00 77.31 188 SER A N 1
ATOM 1448 C CA . SER A 1 188 ? -27.088 -10.341 30.926 1.00 77.31 188 SER A CA 1
ATOM 1449 C C . SER A 1 188 ? -26.107 -9.244 30.532 1.00 77.31 188 SER A C 1
ATOM 1451 O O . SER A 1 188 ? -25.317 -9.359 29.594 1.00 77.31 188 SER A O 1
ATOM 1453 N N . SER A 1 189 ? -26.117 -8.160 31.289 1.00 75.50 189 SER A N 1
ATOM 1454 C CA . SER A 1 189 ? -25.196 -7.059 31.053 1.00 75.50 189 SER A CA 1
ATOM 1455 C C . SER A 1 189 ? -23.720 -7.491 31.186 1.00 75.50 189 SER A C 1
ATOM 1457 O O . SER A 1 189 ? -22.838 -6.803 30.682 1.00 75.50 189 SER A O 1
ATOM 1459 N N . SER A 1 190 ? -23.444 -8.611 31.870 1.00 81.81 190 SER A N 1
ATOM 1460 C CA . SER A 1 190 ? -22.114 -9.221 32.016 1.00 81.81 190 SER A CA 1
ATOM 1461 C C . SER A 1 190 ? -21.601 -9.830 30.708 1.00 81.81 190 SER A C 1
ATOM 1463 O O . SER A 1 190 ? -20.425 -9.696 30.384 1.00 81.81 190 SER A O 1
ATOM 1465 N N . ASP A 1 191 ? -22.472 -10.468 29.926 1.00 83.06 191 ASP A N 1
ATOM 1466 C CA . ASP A 1 191 ? -22.069 -11.136 28.681 1.00 83.06 191 ASP A CA 1
ATOM 1467 C C . ASP A 1 191 ? -21.687 -10.116 27.603 1.00 83.06 191 ASP A C 1
ATOM 1469 O O . ASP A 1 191 ? -20.696 -10.286 26.891 1.00 83.06 191 ASP A O 1
ATOM 1473 N N . ALA A 1 192 ? -22.435 -9.009 27.531 1.00 77.44 192 ALA A N 1
ATOM 1474 C CA . ALA A 1 192 ? -22.113 -7.882 26.659 1.00 77.44 192 ALA A CA 1
ATOM 1475 C C . ALA A 1 192 ? -20.748 -7.262 27.007 1.00 77.44 192 ALA A C 1
ATOM 1477 O O . ALA A 1 192 ? -19.973 -6.911 26.119 1.00 77.44 192 AL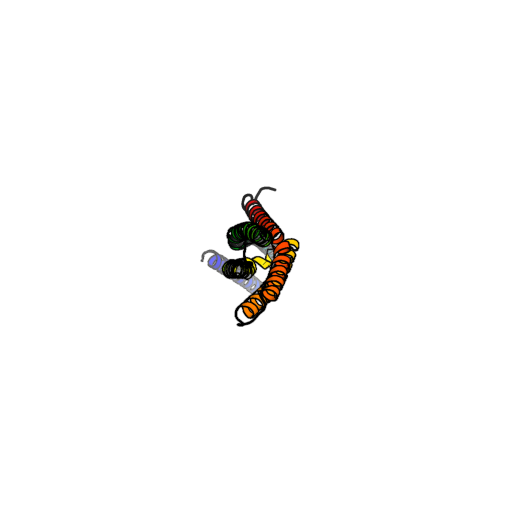A A O 1
ATOM 1478 N N . GLU A 1 193 ? -20.433 -7.168 28.299 1.00 81.62 193 GLU A N 1
ATOM 1479 C CA . GLU A 1 193 ? -19.156 -6.646 28.782 1.00 81.62 193 GLU A CA 1
ATOM 1480 C C . GLU A 1 193 ? -17.984 -7.559 28.401 1.00 81.62 193 GLU A C 1
ATOM 1482 O O . GLU A 1 193 ? -16.996 -7.081 27.845 1.00 81.62 193 GLU A O 1
ATOM 1487 N N . HIS A 1 194 ? -18.121 -8.876 28.585 1.00 86.25 194 HIS A N 1
ATOM 1488 C CA . HIS A 1 194 ? -17.107 -9.843 28.158 1.00 86.25 194 HIS A CA 1
ATOM 1489 C C . HIS A 1 194 ? -16.880 -9.841 26.641 1.00 86.25 194 HIS A C 1
ATOM 1491 O O . HIS A 1 194 ? -15.735 -9.906 26.187 1.00 86.25 194 HIS A O 1
ATOM 1497 N N . ALA A 1 195 ? -17.948 -9.727 25.846 1.00 85.75 195 ALA A N 1
ATOM 1498 C CA . ALA A 1 195 ? -17.831 -9.610 24.394 1.00 85.75 195 ALA A CA 1
ATOM 1499 C C . ALA A 1 195 ? -17.066 -8.335 23.987 1.00 85.75 195 ALA A C 1
ATOM 1501 O O . ALA A 1 195 ? -16.235 -8.366 23.072 1.00 85.75 195 ALA A O 1
ATOM 1502 N N . MET A 1 196 ? -17.299 -7.228 24.697 1.00 81.88 196 MET A N 1
ATOM 1503 C CA . MET A 1 196 ? -16.601 -5.964 24.465 1.00 81.88 196 MET A CA 1
ATOM 1504 C C . MET A 1 196 ? -15.137 -6.001 24.877 1.00 81.88 196 MET A C 1
ATOM 1506 O O . MET A 1 196 ? -14.291 -5.532 24.115 1.00 81.88 196 MET A O 1
ATOM 1510 N N . ASP A 1 197 ? -14.821 -6.605 26.019 1.00 88.44 197 ASP A N 1
ATOM 1511 C CA . ASP A 1 197 ? -13.438 -6.832 26.433 1.00 88.44 197 ASP A CA 1
ATOM 1512 C C . ASP A 1 197 ? -12.675 -7.643 25.379 1.00 88.44 197 ASP A C 1
ATOM 1514 O O . ASP A 1 197 ? -11.551 -7.287 25.019 1.00 88.44 197 ASP A O 1
ATOM 1518 N N . GLY A 1 198 ? -13.310 -8.671 24.806 1.00 90.38 198 GLY A N 1
ATOM 1519 C CA . GLY A 1 198 ? -12.756 -9.431 23.684 1.00 90.38 198 GLY A CA 1
ATOM 1520 C C . GLY A 1 198 ? -12.440 -8.553 22.468 1.00 90.38 198 GLY A C 1
ATOM 1521 O O . GLY A 1 198 ? -11.326 -8.602 21.942 1.00 90.38 198 GLY A O 1
ATOM 1522 N N . CYS A 1 199 ? -13.374 -7.686 22.065 1.00 89.38 199 CYS A N 1
ATOM 1523 C CA . CYS A 1 199 ? -13.162 -6.755 20.953 1.00 89.38 199 CYS A CA 1
ATOM 1524 C C . CYS A 1 199 ? -12.017 -5.769 21.239 1.00 89.38 199 CYS A C 1
ATOM 1526 O O . CYS A 1 199 ? -11.173 -5.524 20.377 1.00 89.38 199 CYS A O 1
ATOM 1528 N N . VAL A 1 200 ? -11.955 -5.216 22.453 1.00 89.69 200 VAL A N 1
ATOM 1529 C CA . VAL A 1 200 ? -10.904 -4.278 22.876 1.00 89.69 200 VAL A CA 1
ATOM 1530 C C . VAL A 1 200 ? -9.527 -4.940 22.860 1.00 89.69 200 VAL A C 1
ATOM 1532 O O . VAL A 1 200 ? -8.564 -4.339 22.372 1.00 89.69 200 VAL A O 1
ATOM 1535 N N . LEU A 1 201 ? -9.430 -6.184 23.336 1.00 91.56 201 LEU A N 1
ATOM 1536 C CA . LEU A 1 201 ? -8.197 -6.969 23.292 1.00 91.56 201 LEU A CA 1
ATOM 1537 C C . LEU A 1 201 ? -7.722 -7.209 21.855 1.00 91.56 201 LEU A C 1
ATOM 1539 O O . LEU A 1 201 ? -6.526 -7.093 21.594 1.00 91.56 201 LEU A O 1
ATOM 1543 N N . SER A 1 202 ? -8.641 -7.460 20.921 1.00 91.88 202 SER A N 1
ATOM 1544 C CA . SER A 1 202 ? -8.322 -7.647 19.500 1.00 91.88 202 SER A CA 1
ATOM 1545 C C . SER A 1 202 ? -7.951 -6.350 18.778 1.00 91.88 202 SER A C 1
ATOM 1547 O O . SER A 1 202 ? -7.112 -6.366 17.883 1.00 91.88 202 SER A O 1
ATOM 1549 N N . ILE A 1 203 ? -8.527 -5.208 19.166 1.00 92.50 203 ILE A N 1
ATOM 1550 C CA . ILE A 1 203 ? -8.226 -3.896 18.564 1.00 92.50 203 ILE A CA 1
ATOM 1551 C C . IL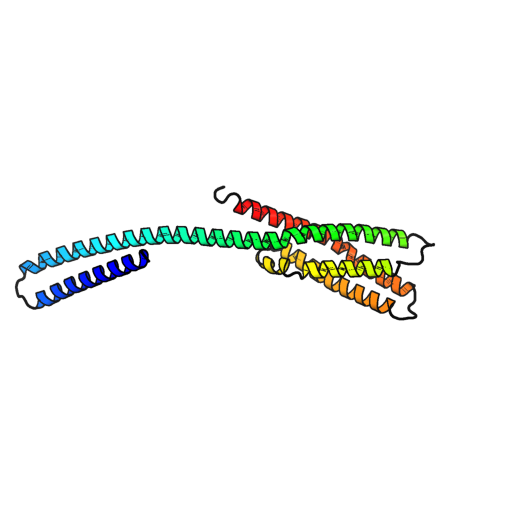E A 1 203 ? -6.848 -3.388 18.981 1.00 92.50 203 ILE A C 1
ATOM 1553 O O . ILE A 1 203 ? -6.129 -2.813 18.163 1.00 92.50 203 ILE A O 1
ATOM 1557 N N . ARG A 1 204 ? -6.471 -3.577 20.250 1.00 93.75 204 ARG A N 1
ATOM 1558 C CA . ARG A 1 204 ? -5.237 -3.027 20.827 1.00 93.75 204 ARG A CA 1
ATOM 1559 C C . ARG A 1 204 ? -3.967 -3.314 20.000 1.00 93.75 204 ARG A C 1
ATOM 1561 O O . ARG A 1 204 ? -3.221 -2.360 19.790 1.00 93.75 204 ARG A O 1
ATOM 1568 N N . PRO A 1 205 ? -3.692 -4.537 19.502 1.00 95.12 205 PRO A N 1
ATOM 1569 C CA . PRO A 1 205 ? -2.518 -4.789 18.660 1.00 95.12 205 PRO A CA 1
ATOM 1570 C C . PRO A 1 205 ? -2.634 -4.205 17.242 1.00 95.12 205 PRO A C 1
ATOM 1572 O O . PRO A 1 205 ? -1.615 -3.973 16.594 1.00 95.12 205 PRO A O 1
ATOM 1575 N N . LEU A 1 206 ? -3.847 -3.937 16.751 1.00 93.81 206 LEU A N 1
ATOM 1576 C CA . LEU A 1 206 ? -4.069 -3.423 15.397 1.00 93.81 206 LEU A CA 1
ATOM 1577 C C . LEU A 1 206 ? -3.805 -1.918 15.274 1.00 93.81 206 LEU A C 1
ATOM 1579 O O . LEU A 1 206 ? -3.455 -1.449 14.194 1.00 93.81 206 LEU A O 1
ATOM 1583 N N . ILE A 1 207 ? -3.935 -1.169 16.372 1.00 94.50 207 ILE A N 1
ATOM 1584 C CA . ILE A 1 207 ? -3.631 0.270 16.438 1.00 94.50 207 ILE A CA 1
ATOM 1585 C C . ILE A 1 207 ? -2.176 0.569 16.038 1.00 94.50 207 ILE A C 1
ATOM 1587 O O . ILE A 1 207 ? -1.974 1.231 15.019 1.00 94.50 207 ILE A O 1
ATOM 1591 N N . PRO A 1 208 ? -1.148 0.052 16.743 1.00 95.75 208 PRO A N 1
ATOM 1592 C CA . PRO A 1 208 ? 0.238 0.317 16.364 1.00 95.75 208 PRO A CA 1
ATOM 1593 C C . PRO A 1 208 ? 0.578 -0.265 14.987 1.00 95.75 208 PRO A C 1
ATOM 1595 O O . PRO A 1 208 ? 1.385 0.309 14.260 1.00 95.75 208 PRO A O 1
ATOM 1598 N N . LEU A 1 209 ? -0.061 -1.372 14.587 1.00 94.56 209 LEU A N 1
ATOM 1599 C CA . LEU A 1 209 ? 0.117 -1.944 13.254 1.00 94.56 209 LEU A CA 1
ATOM 1600 C C . LEU A 1 209 ? -0.361 -0.986 12.150 1.00 94.56 209 LEU A C 1
ATOM 1602 O O . LEU A 1 209 ? 0.319 -0.851 11.133 1.00 94.56 209 LEU A O 1
ATOM 1606 N N . ALA A 1 210 ? -1.481 -0.285 12.349 1.00 94.50 210 ALA A N 1
ATOM 1607 C CA . ALA A 1 210 ? -1.968 0.722 11.408 1.00 94.50 210 ALA A CA 1
ATOM 1608 C C . ALA A 1 210 ? -0.980 1.887 11.246 1.00 94.50 210 ALA A C 1
ATOM 1610 O O . ALA A 1 210 ? -0.718 2.304 10.118 1.00 94.50 210 ALA A O 1
ATOM 1611 N N . ASP A 1 211 ? -0.374 2.366 12.336 1.00 95.94 211 ASP A N 1
ATOM 1612 C CA . ASP A 1 211 ? 0.646 3.422 12.271 1.00 95.94 211 ASP A CA 1
ATOM 1613 C C . ASP A 1 211 ? 1.920 2.958 11.558 1.00 95.94 211 ASP A C 1
ATOM 1615 O O . ASP A 1 211 ? 2.477 3.689 10.735 1.00 95.94 211 ASP A O 1
ATOM 1619 N N . ILE A 1 212 ? 2.355 1.721 11.816 1.00 96.31 212 ILE A N 1
ATOM 1620 C CA . ILE A 1 212 ? 3.495 1.108 11.124 1.00 96.31 212 ILE A CA 1
ATOM 1621 C C . ILE A 1 212 ? 3.219 1.006 9.619 1.00 96.31 212 ILE A C 1
ATOM 1623 O O . ILE A 1 212 ? 4.077 1.360 8.807 1.00 96.31 212 ILE A O 1
ATOM 1627 N N . ILE A 1 213 ? 2.025 0.548 9.229 1.00 96.25 213 ILE A N 1
ATOM 1628 C CA . ILE A 1 213 ? 1.612 0.468 7.822 1.00 96.25 213 ILE A CA 1
ATOM 1629 C C . ILE A 1 213 ? 1.579 1.864 7.199 1.00 96.25 213 ILE A C 1
ATOM 1631 O O . ILE A 1 213 ? 2.116 2.049 6.109 1.00 96.25 213 ILE A O 1
ATOM 1635 N N . ALA A 1 214 ? 1.016 2.858 7.887 1.00 96.69 214 ALA A N 1
ATOM 1636 C CA . ALA A 1 214 ? 0.993 4.233 7.402 1.00 96.69 214 ALA A CA 1
ATOM 1637 C C . ALA A 1 214 ? 2.406 4.782 7.155 1.00 96.69 214 ALA A C 1
ATOM 1639 O O . ALA A 1 214 ? 2.671 5.341 6.090 1.00 96.69 214 ALA A O 1
ATOM 1640 N N . GLY A 1 215 ? 3.326 4.576 8.102 1.00 96.50 215 GLY A N 1
ATOM 1641 C CA . GLY A 1 215 ? 4.727 4.975 7.960 1.00 96.50 215 GLY A CA 1
ATOM 1642 C C . GLY A 1 215 ? 5.422 4.276 6.790 1.00 96.50 215 GLY A C 1
ATOM 1643 O O . GLY A 1 215 ? 6.111 4.927 6.005 1.00 96.50 215 GLY A O 1
ATOM 1644 N N . ALA A 1 216 ? 5.190 2.974 6.614 1.00 96.50 216 ALA A N 1
ATOM 1645 C CA . ALA A 1 216 ? 5.747 2.211 5.499 1.00 96.50 216 ALA A CA 1
ATOM 1646 C C . ALA A 1 216 ? 5.196 2.673 4.135 1.00 96.50 216 ALA A C 1
ATOM 1648 O O . ALA A 1 216 ? 5.958 2.815 3.179 1.00 96.50 216 ALA A O 1
ATOM 1649 N N . LEU A 1 217 ? 3.896 2.974 4.042 1.00 96.31 217 LEU A N 1
ATOM 1650 C CA . LEU A 1 217 ? 3.274 3.510 2.826 1.00 96.31 217 LEU A CA 1
ATOM 1651 C C . LEU A 1 217 ? 3.836 4.894 2.459 1.00 96.31 217 LEU A C 1
ATOM 1653 O O . LEU A 1 217 ? 4.071 5.171 1.282 1.00 96.31 217 LEU A O 1
ATOM 1657 N N . GLU A 1 218 ? 4.081 5.763 3.442 1.00 96.19 218 GLU A N 1
ATOM 1658 C CA . GLU A 1 218 ? 4.702 7.076 3.219 1.00 96.19 218 GLU A CA 1
ATOM 1659 C C . GLU A 1 218 ? 6.174 6.978 2.820 1.00 96.19 218 GLU A C 1
ATOM 1661 O O . GLU A 1 218 ? 6.621 7.720 1.936 1.00 96.19 218 GLU A O 1
ATOM 1666 N N . ALA A 1 219 ? 6.922 6.064 3.442 1.00 95.50 219 ALA A N 1
ATOM 1667 C CA . ALA A 1 219 ? 8.306 5.787 3.080 1.00 95.50 219 ALA A CA 1
ATOM 1668 C C . ALA A 1 219 ? 8.390 5.325 1.619 1.00 95.50 219 ALA A C 1
ATOM 1670 O O . ALA A 1 219 ? 9.121 5.930 0.833 1.00 95.50 219 ALA A O 1
ATOM 1671 N N . LEU A 1 220 ? 7.542 4.367 1.227 1.00 95.19 220 LEU A N 1
ATOM 1672 C CA . LEU A 1 220 ? 7.429 3.884 -0.150 1.00 95.19 220 LEU A CA 1
ATOM 1673 C C . LEU A 1 220 ? 7.062 5.017 -1.123 1.00 95.19 220 LEU A C 1
ATOM 1675 O O . LEU A 1 220 ? 7.690 5.193 -2.166 1.00 95.19 220 LEU A O 1
ATOM 1679 N N . ALA A 1 221 ? 6.073 5.844 -0.774 1.00 93.88 221 ALA A N 1
ATOM 1680 C CA . ALA A 1 221 ? 5.679 6.990 -1.593 1.00 93.88 221 ALA A CA 1
ATOM 1681 C C . ALA A 1 221 ? 6.819 8.008 -1.775 1.00 93.88 221 ALA A C 1
ATOM 1683 O O . ALA A 1 221 ? 6.935 8.643 -2.828 1.00 93.88 221 ALA A O 1
ATOM 1684 N N . THR A 1 222 ? 7.646 8.185 -0.744 1.00 93.94 222 THR A N 1
ATOM 1685 C CA . THR A 1 222 ? 8.798 9.091 -0.753 1.00 93.94 222 THR A CA 1
ATOM 1686 C C . THR A 1 222 ? 9.936 8.530 -1.595 1.00 93.94 222 THR A C 1
ATOM 1688 O O . THR A 1 222 ? 10.520 9.268 -2.386 1.00 93.94 222 THR A O 1
ATOM 1691 N N . GLU A 1 223 ? 10.216 7.234 -1.482 1.00 92.75 223 GLU A N 1
ATOM 1692 C CA . GLU A 1 223 ? 11.217 6.530 -2.282 1.00 92.75 223 GLU A CA 1
ATOM 1693 C C . GLU A 1 223 ? 10.910 6.639 -3.781 1.00 92.75 223 GLU A C 1
ATOM 1695 O O . GLU A 1 223 ? 11.729 7.155 -4.540 1.00 92.75 223 GLU A O 1
ATOM 1700 N N . TYR A 1 224 ? 9.679 6.323 -4.194 1.00 91.12 224 TYR A N 1
ATOM 1701 C CA . TYR A 1 224 ? 9.244 6.459 -5.592 1.00 91.12 224 TYR A CA 1
ATOM 1702 C C . TYR A 1 224 ? 9.215 7.907 -6.096 1.00 91.12 224 TYR A C 1
ATOM 1704 O O . TYR A 1 224 ? 9.304 8.173 -7.298 1.00 91.12 224 TYR A O 1
ATOM 1712 N N . ARG A 1 225 ? 9.080 8.884 -5.192 1.00 89.44 225 ARG A N 1
ATOM 1713 C CA . ARG A 1 225 ? 9.211 10.301 -5.550 1.00 89.44 225 ARG A CA 1
ATOM 1714 C C . ARG A 1 225 ? 10.671 10.676 -5.805 1.00 89.44 225 ARG A C 1
ATOM 1716 O O . ARG A 1 225 ? 10.914 11.485 -6.698 1.00 89.44 225 ARG A O 1
ATOM 1723 N N . ARG A 1 226 ? 11.613 10.107 -5.042 1.00 89.56 226 ARG A N 1
ATOM 1724 C CA . ARG A 1 226 ? 13.057 10.352 -5.186 1.00 89.56 226 ARG A CA 1
ATOM 1725 C C . ARG A 1 226 ? 13.610 9.729 -6.465 1.00 89.56 226 ARG A C 1
ATOM 1727 O O . ARG A 1 226 ? 14.241 10.447 -7.231 1.00 89.56 226 ARG A O 1
ATOM 1734 N N . THR A 1 227 ? 13.310 8.459 -6.734 1.00 85.19 227 THR A N 1
ATOM 1735 C CA . THR A 1 227 ? 13.852 7.724 -7.895 1.00 85.19 227 THR A CA 1
ATOM 1736 C C . THR A 1 227 ? 13.484 8.362 -9.235 1.00 85.19 227 THR A C 1
ATOM 1738 O O . THR A 1 227 ? 14.305 8.437 -10.139 1.00 85.19 227 THR A O 1
ATOM 1741 N N . VAL A 1 228 ? 12.273 8.909 -9.362 1.00 72.12 228 VAL A N 1
ATOM 1742 C CA . VAL A 1 228 ? 11.814 9.553 -10.608 1.00 72.12 228 VAL A CA 1
ATOM 1743 C C . VAL A 1 228 ? 12.196 11.039 -10.681 1.00 72.12 228 VAL A C 1
ATOM 1745 O O . VAL A 1 228 ? 12.158 11.639 -11.752 1.00 72.12 228 VAL A O 1
ATOM 1748 N N . GLY A 1 229 ? 12.536 11.664 -9.550 1.00 69.44 229 GLY A N 1
ATOM 1749 C CA . GLY A 1 229 ? 12.928 13.075 -9.493 1.00 69.44 229 GLY A CA 1
ATOM 1750 C C . GLY A 1 229 ? 14.329 13.350 -10.039 1.00 69.44 229 GLY A C 1
ATOM 1751 O O . GLY A 1 229 ? 14.608 14.487 -10.410 1.00 69.44 229 GLY A O 1
ATOM 1752 N N . ASN A 1 230 ? 15.188 12.331 -10.110 1.00 61.16 230 ASN A N 1
ATOM 1753 C CA . ASN A 1 230 ? 16.547 12.466 -10.615 1.00 61.16 230 ASN A CA 1
ATOM 1754 C C . ASN A 1 230 ? 16.944 11.247 -11.471 1.00 61.16 230 ASN A C 1
ATOM 1756 O O . ASN A 1 230 ? 17.676 10.382 -10.998 1.00 61.16 230 ASN A O 1
ATOM 1760 N N . PRO A 1 231 ? 16.457 11.148 -12.724 1.00 57.97 231 PRO A N 1
ATOM 1761 C CA . PRO A 1 231 ? 16.776 10.025 -13.610 1.00 57.97 231 PRO A CA 1
ATOM 1762 C C . PRO A 1 231 ? 18.252 9.976 -14.063 1.00 57.97 231 PRO A C 1
ATOM 1764 O O . PRO A 1 231 ? 18.612 9.066 -14.800 1.00 57.97 231 PRO A O 1
ATOM 1767 N N . PHE A 1 232 ? 19.091 10.931 -13.635 1.00 50.66 232 PHE A N 1
ATOM 1768 C CA . PHE A 1 232 ? 20.513 11.055 -13.991 1.00 50.66 232 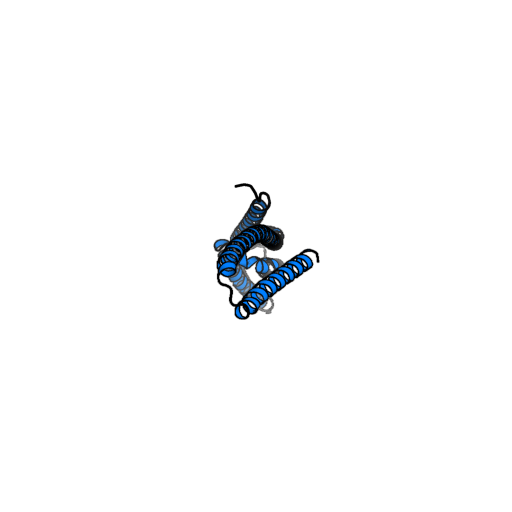PHE A CA 1
ATOM 1769 C C . PHE A 1 232 ? 21.400 11.365 -12.763 1.00 50.66 232 PHE A C 1
ATOM 1771 O O . PHE A 1 232 ? 22.365 12.116 -12.872 1.00 50.66 232 PHE A O 1
ATOM 1778 N N . ALA A 1 233 ? 21.028 10.872 -11.574 1.00 53.56 233 ALA A N 1
ATOM 1779 C CA . ALA A 1 233 ? 21.764 11.124 -10.326 1.00 53.56 233 ALA A CA 1
ATOM 1780 C C . ALA A 1 233 ? 23.060 10.314 -10.159 1.00 53.56 233 ALA A C 1
ATOM 1782 O O . ALA A 1 233 ? 23.806 10.602 -9.223 1.00 53.56 233 ALA A O 1
ATOM 1783 N N . ASP A 1 234 ? 23.277 9.317 -11.016 1.00 52.25 234 ASP A N 1
ATOM 1784 C CA . ASP A 1 234 ? 24.406 8.385 -10.963 1.00 52.25 234 ASP A CA 1
ATOM 1785 C C . ASP A 1 234 ? 25.423 8.679 -12.074 1.00 52.25 234 ASP A C 1
ATOM 1787 O O . ASP A 1 234 ? 24.990 8.925 -13.228 1.00 52.25 234 ASP A O 1
#